Protein AF-A0A1L0CBY2-F1 (afdb_monomer)

Secondary structure (DSSP, 8-state):
--SS-PPPTTHHHHHHHHHHHHHHHTTTPPP-EEEEESS-PPPPHHHHTT----EEEEEIIIIIHHHHHHHHHHHTT-HHHHHHHHHHHHHHHHHTT--------HHHHHTSTTTHHHHHHHHHHHHHHHHHHHHHHHHHHHHHHHHHHHTT-EE-GGGBS-GGGB--HHHHHHHHH-TTSTT-EEEEEEE-SSSTTEEEEEEEETTEEEEEEEEEEEETTEEEEEPPPTTS--TTPEEE--TTS--EEEEEEEE-SS--HHHHHHHH-GGGSHHHHHHHHHHHHHHHHHT-

Foldseek 3Di:
DDFPDAADFQQLVVVVVVVQVVCVVVVNDDDAAEDEDAAQDDHDCRNCDPDPDDYHTHHLVPRVLVVLVVQCVVCVVPVVSNVVSVVVNQVSCVSNVNDPDPPCDLVNLCPDPPCPVVVVVVVVCVVCVLLVQLQLQLLLQVVVQVLVVVVVKDWQLVQAPDVLQERDSVSSSVLLVCLPDLSNKHWTWIHLPQDPFKIWTFIGGNFWTKIFIWGWDCDPRGTYTAADDPVLDFPPWDWDDDPSDHITTIDTPDGQSVVDPVNVCCSVVVVVDVVVVVSVVSSVRSNVVRVD

pLDDT: mean 88.34, std 8.95, range [47.53, 98.25]

Radius of gyration: 33.94 Å; Cα contacts (8 Å, |Δi|>4): 412; chains: 1; bounding box: 88×35×84 Å

Structure (mmCIF, N/CA/C/O backbone):
data_AF-A0A1L0CBY2-F1
#
_entry.id   AF-A0A1L0CBY2-F1
#
loop_
_atom_site.group_PDB
_atom_site.id
_atom_site.type_symbol
_atom_site.label_atom_id
_atom_site.label_alt_id
_atom_site.label_comp_id
_atom_site.label_asym_id
_atom_site.label_entity_id
_atom_site.label_seq_id
_atom_site.pdbx_PDB_ins_code
_atom_site.Cartn_x
_atom_site.Cartn_y
_atom_site.Cartn_z
_atom_site.occupancy
_atom_site.B_iso_or_equiv
_atom_site.auth_seq_id
_atom_site.auth_comp_id
_atom_site.auth_asym_id
_atom_site.auth_atom_id
_atom_site.pdbx_PDB_model_num
ATOM 1 N N . MET A 1 1 ? -41.792 -5.235 27.732 1.00 82.62 1 MET A N 1
ATOM 2 C CA . MET A 1 1 ? -40.427 -4.875 27.273 1.00 82.62 1 MET A CA 1
ATOM 3 C C . MET A 1 1 ? -40.265 -5.282 25.817 1.00 82.62 1 MET A C 1
ATOM 5 O O . MET A 1 1 ? -40.726 -6.361 25.462 1.00 82.62 1 MET A O 1
ATOM 9 N N . LYS A 1 2 ? -39.618 -4.456 24.985 1.00 82.88 2 LYS A N 1
ATOM 10 C CA . LYS A 1 2 ? -39.334 -4.770 23.574 1.00 82.88 2 LYS A CA 1
ATOM 11 C C . LYS A 1 2 ? -37.871 -4.522 23.218 1.00 82.88 2 LYS A C 1
ATOM 13 O O . LYS A 1 2 ? -37.369 -3.401 23.312 1.00 82.88 2 LYS A O 1
ATOM 18 N N . VAL A 1 3 ? -37.206 -5.574 22.744 1.00 79.19 3 VAL A N 1
ATOM 19 C CA . VAL A 1 3 ? -35.840 -5.540 22.211 1.00 79.19 3 VAL A CA 1
ATOM 20 C C . VAL A 1 3 ? -35.846 -6.337 20.909 1.00 79.19 3 VAL A C 1
ATOM 22 O O . VAL A 1 3 ? -36.024 -7.545 20.946 1.00 79.19 3 VAL A O 1
ATOM 25 N N . ASN A 1 4 ? -35.685 -5.667 19.760 1.00 81.12 4 ASN A N 1
ATOM 26 C CA . ASN A 1 4 ? -35.722 -6.304 18.428 1.00 81.12 4 ASN A CA 1
ATOM 27 C C . ASN A 1 4 ? -37.007 -7.105 18.127 1.00 81.12 4 ASN A C 1
ATOM 29 O O . ASN A 1 4 ? -36.973 -8.051 17.350 1.00 81.12 4 ASN A O 1
ATOM 33 N N . ALA A 1 5 ? -38.136 -6.723 18.723 1.00 84.62 5 ALA A N 1
ATOM 34 C CA . ALA A 1 5 ? -39.428 -7.354 18.485 1.00 84.62 5 ALA A CA 1
ATOM 35 C C . ALA A 1 5 ? -40.455 -6.291 18.093 1.00 84.62 5 ALA A C 1
ATOM 37 O O . ALA A 1 5 ? -40.501 -5.231 18.721 1.00 84.62 5 ALA A O 1
ATOM 38 N N . ALA A 1 6 ? -41.269 -6.590 17.081 1.00 85.44 6 ALA A N 1
ATOM 39 C CA . ALA A 1 6 ? -42.415 -5.768 16.713 1.00 85.44 6 ALA A CA 1
ATOM 40 C C . ALA A 1 6 ? -43.530 -5.886 17.763 1.00 85.44 6 ALA A C 1
ATOM 42 O O . ALA A 1 6 ? -43.571 -6.832 18.564 1.00 85.44 6 ALA A O 1
ATOM 43 N N . ASP A 1 7 ? -44.435 -4.916 17.769 1.00 87.62 7 ASP A N 1
ATOM 44 C CA . ASP A 1 7 ? -45.660 -5.010 18.547 1.00 87.62 7 ASP A CA 1
ATOM 45 C C . ASP A 1 7 ? -46.620 -6.040 17.952 1.00 87.62 7 ASP A C 1
ATOM 47 O O . ASP A 1 7 ? -46.655 -6.263 16.743 1.00 87.62 7 ASP A O 1
ATOM 51 N N . GLN A 1 8 ? -47.393 -6.675 18.828 1.00 90.06 8 GLN A N 1
ATOM 52 C CA . GLN A 1 8 ? -48.489 -7.552 18.431 1.00 90.06 8 GLN A CA 1
ATOM 53 C C . GLN A 1 8 ? -49.807 -6.780 18.514 1.00 90.06 8 GLN A C 1
ATOM 55 O O . GLN A 1 8 ? -49.936 -5.845 19.308 1.00 90.06 8 GLN A O 1
ATOM 60 N N . LYS A 1 9 ? -50.790 -7.188 17.709 1.00 91.31 9 LYS A N 1
ATOM 61 C CA . LYS A 1 9 ? -52.132 -6.599 17.722 1.00 91.31 9 LYS A CA 1
ATOM 62 C C . LYS A 1 9 ? -52.744 -6.685 19.124 1.00 91.31 9 LYS A C 1
ATOM 64 O O . LYS A 1 9 ? -52.672 -7.738 19.746 1.00 91.31 9 LYS A O 1
ATOM 69 N N . ASN A 1 10 ? -53.342 -5.586 19.584 1.00 90.88 10 ASN A N 1
ATOM 70 C CA . ASN A 1 10 ? -53.974 -5.400 20.895 1.00 90.88 10 ASN A CA 1
ATOM 71 C C . ASN A 1 10 ? -53.082 -5.661 22.119 1.00 90.88 10 ASN A C 1
ATOM 73 O O . ASN A 1 10 ? -53.589 -5.679 23.234 1.00 90.88 10 ASN A O 1
ATOM 77 N N . GLN A 1 11 ? -51.766 -5.818 21.966 1.00 90.25 11 GLN A N 1
ATOM 78 C CA . GLN A 1 11 ? -50.917 -6.244 23.077 1.00 90.25 11 GLN A CA 1
ATOM 79 C C . GLN A 1 11 ? -50.974 -5.302 24.289 1.00 90.25 11 GLN A C 1
ATOM 81 O O . GLN A 1 11 ? -51.086 -5.772 25.418 1.00 90.25 11 GLN A O 1
ATOM 86 N N . ILE A 1 12 ? -50.891 -3.985 24.085 1.00 90.50 12 ILE A N 1
ATOM 87 C CA . ILE A 1 12 ? -50.983 -3.015 25.189 1.00 90.50 12 ILE A CA 1
ATOM 88 C C . ILE A 1 12 ? -52.381 -3.026 25.805 1.00 90.50 12 ILE A C 1
ATOM 90 O O . ILE A 1 12 ? -52.500 -2.996 27.029 1.00 90.50 12 ILE A O 1
ATOM 94 N N . LYS A 1 13 ? -53.424 -3.109 24.972 1.00 90.38 13 LYS A N 1
ATOM 95 C CA . LYS A 1 13 ? -54.807 -3.216 25.441 1.00 90.38 13 LYS A CA 1
ATOM 96 C C . LYS A 1 13 ? -54.994 -4.438 26.339 1.00 90.38 13 LYS A C 1
ATOM 98 O O . LYS A 1 13 ? -55.475 -4.289 27.455 1.00 90.38 13 LYS A O 1
ATOM 103 N N . ASP A 1 14 ? -54.575 -5.612 25.882 1.00 91.44 14 ASP A N 1
ATOM 104 C CA . ASP A 1 14 ? -54.801 -6.871 26.591 1.00 91.44 14 ASP A CA 1
ATOM 105 C C . ASP A 1 14 ? -54.078 -6.885 27.948 1.00 91.44 14 ASP A C 1
ATOM 107 O O . ASP A 1 14 ? -54.651 -7.301 28.954 1.00 91.44 14 ASP A O 1
ATOM 111 N N . TYR A 1 15 ? -52.853 -6.343 28.015 1.00 91.00 15 TYR A N 1
ATOM 112 C CA . TYR A 1 15 ? -52.156 -6.156 29.292 1.00 91.00 15 TYR A CA 1
ATOM 113 C C . TYR A 1 15 ? -52.857 -5.152 30.213 1.00 91.00 15 TYR A C 1
ATOM 115 O O . TYR A 1 15 ? -52.871 -5.352 31.427 1.00 91.00 15 TYR A O 1
ATOM 123 N N . TYR A 1 16 ? -53.408 -4.064 29.671 1.00 90.69 16 TYR A N 1
ATOM 124 C CA . TYR A 1 16 ? -54.112 -3.067 30.475 1.00 90.69 16 TYR A CA 1
ATOM 125 C C . TYR A 1 16 ? -55.403 -3.630 31.070 1.00 90.69 16 TYR A C 1
ATOM 127 O O . TYR A 1 16 ? -55.629 -3.487 32.269 1.00 90.69 16 TYR A O 1
ATOM 135 N N . ASP A 1 17 ? -56.204 -4.311 30.248 1.00 90.31 17 ASP A N 1
ATOM 136 C CA . ASP A 1 17 ? -57.464 -4.933 30.653 1.00 90.31 17 ASP A CA 1
ATOM 137 C C . ASP A 1 17 ? -57.212 -5.986 31.745 1.00 90.31 17 ASP A C 1
ATOM 139 O O . ASP A 1 17 ? -57.879 -5.980 32.778 1.00 90.31 17 ASP A O 1
ATOM 143 N N . PHE A 1 18 ? -56.176 -6.818 31.578 1.00 91.00 18 PHE A N 1
ATOM 144 C CA . PHE A 1 18 ? -55.745 -7.775 32.599 1.00 91.00 18 PHE A CA 1
ATOM 145 C C . PHE A 1 18 ? -55.403 -7.095 33.934 1.00 91.00 18 PHE A C 1
ATOM 147 O O . PHE A 1 18 ? -55.883 -7.512 34.986 1.00 91.00 18 PHE A O 1
ATOM 154 N N . LEU A 1 19 ? -54.609 -6.019 33.904 1.00 89.88 19 LEU A N 1
ATOM 155 C CA . LEU A 1 19 ? -54.233 -5.290 35.119 1.00 89.88 19 LEU A CA 1
ATOM 156 C C . LEU A 1 19 ? -55.430 -4.602 35.788 1.00 89.88 19 LEU A C 1
ATOM 158 O O . LEU A 1 19 ? -55.453 -4.488 37.011 1.00 89.88 19 LEU A O 1
ATOM 162 N N . LEU A 1 20 ? -56.417 -4.140 35.015 1.00 88.81 20 LEU A N 1
ATOM 163 C CA . LEU A 1 20 ? -57.651 -3.576 35.562 1.00 88.81 20 LEU A CA 1
ATOM 164 C C . LEU A 1 20 ? -58.488 -4.633 36.286 1.00 88.81 20 LEU A C 1
ATOM 166 O O . LEU A 1 20 ? -59.029 -4.334 37.349 1.00 88.81 20 LEU A O 1
ATOM 170 N N . GLU A 1 21 ? -58.590 -5.849 35.746 1.00 89.38 21 GLU A N 1
ATOM 171 C CA . GLU A 1 21 ? -59.267 -6.950 36.440 1.00 89.38 21 GLU A CA 1
ATOM 172 C C . GLU A 1 21 ? -58.536 -7.320 37.738 1.00 89.38 21 GLU A C 1
ATOM 174 O O . GLU A 1 21 ? -59.151 -7.343 38.804 1.00 89.38 21 GLU A O 1
ATOM 179 N N . GLU A 1 22 ? -57.211 -7.482 37.697 1.00 89.12 22 GLU A N 1
ATOM 180 C CA . GLU A 1 22 ? -56.398 -7.744 38.896 1.00 89.12 22 GLU A CA 1
ATOM 181 C C . GLU A 1 22 ? -56.537 -6.642 39.961 1.00 89.12 22 GLU A C 1
ATOM 183 O O . GLU A 1 22 ? -56.605 -6.920 41.162 1.00 89.12 22 GLU A O 1
ATOM 188 N N . ALA A 1 23 ? -56.627 -5.377 39.541 1.00 88.75 23 ALA A N 1
ATOM 189 C CA . ALA A 1 23 ? -56.803 -4.248 40.448 1.00 88.75 23 ALA A CA 1
ATOM 190 C C . ALA A 1 23 ? -58.160 -4.269 41.168 1.00 88.75 23 ALA A C 1
ATOM 192 O O . ALA A 1 23 ? -58.231 -3.892 42.341 1.00 88.75 23 ALA A O 1
ATOM 193 N N . LYS A 1 24 ? -59.234 -4.742 40.517 1.00 87.88 24 LYS A N 1
ATOM 194 C CA . LYS A 1 24 ? -60.549 -4.900 41.168 1.00 87.88 24 LYS A CA 1
ATOM 195 C C . LYS A 1 24 ? -60.484 -5.892 42.326 1.00 87.88 24 LYS A C 1
ATOM 197 O O . LYS A 1 24 ? -61.148 -5.681 43.338 1.00 87.88 24 LYS A O 1
ATOM 202 N N . HIS A 1 25 ? -59.664 -6.933 42.194 1.00 84.44 25 HIS A N 1
ATOM 203 C CA . HIS A 1 25 ? -59.467 -7.951 43.224 1.00 84.44 25 HIS A CA 1
ATOM 204 C C . HIS A 1 25 ? -58.502 -7.520 44.341 1.00 84.44 25 HIS A C 1
ATOM 206 O O . HIS A 1 25 ? -58.530 -8.101 45.422 1.00 84.44 25 HIS A O 1
ATOM 212 N N . ASN A 1 26 ? -57.705 -6.469 44.124 1.00 81.06 26 ASN A N 1
ATOM 213 C CA . ASN A 1 26 ? -56.695 -5.973 45.061 1.00 81.06 26 ASN A CA 1
ATOM 214 C C . ASN A 1 26 ? -56.979 -4.528 45.506 1.00 81.06 26 ASN A C 1
ATOM 216 O O . ASN A 1 26 ? -56.199 -3.617 45.234 1.00 81.06 26 ASN A O 1
ATOM 220 N N . ASN A 1 27 ? -58.096 -4.303 46.206 1.00 81.88 27 ASN A N 1
ATOM 221 C CA . ASN A 1 27 ? -58.456 -3.003 46.800 1.00 81.88 27 ASN A CA 1
ATOM 222 C C . ASN A 1 27 ? -58.489 -1.818 45.811 1.00 81.88 27 ASN A C 1
ATOM 224 O O . ASN A 1 27 ? -58.175 -0.692 46.195 1.00 81.88 27 ASN A O 1
ATOM 228 N N . GLN A 1 28 ? -58.866 -2.050 44.549 1.00 82.06 28 GLN A N 1
ATOM 229 C CA . GLN A 1 28 ? -59.001 -0.998 43.531 1.00 82.06 28 GLN A CA 1
ATOM 230 C C . GLN A 1 28 ? -57.720 -0.166 43.331 1.00 82.06 28 GLN A C 1
ATOM 232 O O . GLN A 1 28 ? -57.769 1.055 43.171 1.00 82.06 28 GLN A O 1
ATOM 237 N N . GLN A 1 29 ? -56.556 -0.820 43.349 1.00 85.00 29 GLN A N 1
ATOM 238 C CA . GLN A 1 29 ? -55.277 -0.150 43.119 1.00 85.00 29 GLN A CA 1
ATOM 239 C C . GLN A 1 29 ? -55.217 0.569 41.763 1.00 85.00 29 GLN A C 1
ATOM 241 O O . GLN A 1 29 ? -55.772 0.130 40.756 1.00 85.00 29 GLN A O 1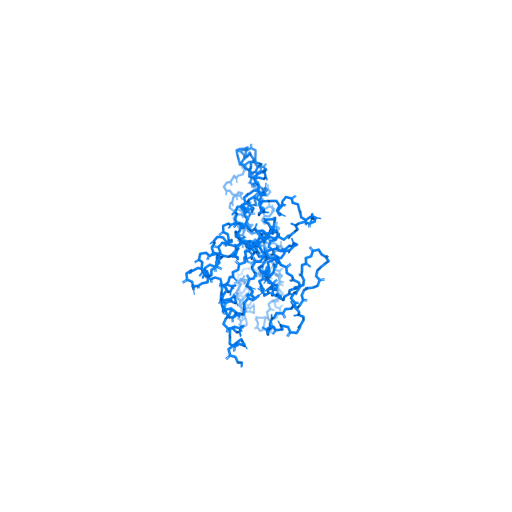
ATOM 246 N N . GLN A 1 30 ? -54.486 1.684 41.722 1.00 85.88 30 GLN A N 1
ATOM 247 C CA . GLN A 1 30 ? -54.288 2.435 40.488 1.00 85.88 30 GLN A CA 1
ATOM 248 C C . GLN A 1 30 ? -53.291 1.718 39.570 1.00 85.88 30 GLN A C 1
ATOM 250 O O . GLN A 1 30 ? -52.111 1.583 39.895 1.00 85.88 30 GLN A O 1
ATOM 255 N N . VAL A 1 31 ? -53.745 1.329 38.379 1.00 87.00 31 VAL A N 1
ATOM 256 C CA . VAL A 1 31 ? -52.889 0.706 37.362 1.00 87.00 31 VAL A CA 1
ATOM 257 C C . VAL A 1 31 ? -51.942 1.743 36.748 1.00 87.00 31 VAL A C 1
ATOM 259 O O . VAL A 1 31 ? -52.366 2.809 36.297 1.00 87.00 31 VAL A O 1
ATOM 262 N N . GLN A 1 32 ? -50.649 1.416 36.701 1.00 88.69 32 GLN A N 1
ATOM 263 C CA . GLN A 1 32 ? -49.610 2.188 36.016 1.00 88.69 32 GLN A CA 1
ATOM 264 C C . GLN A 1 32 ? -48.881 1.276 35.032 1.00 88.69 32 GLN A C 1
ATOM 266 O O . GLN A 1 32 ? -48.324 0.255 35.432 1.00 88.69 32 GLN A O 1
ATOM 271 N N . MET A 1 33 ? -48.853 1.648 33.751 1.00 89.25 33 MET A N 1
ATOM 272 C CA . MET A 1 33 ? -48.166 0.864 32.727 1.00 89.25 33 MET A CA 1
ATOM 273 C C . MET A 1 33 ? -46.881 1.551 32.273 1.00 89.25 33 MET A C 1
ATOM 275 O O . MET A 1 33 ? -46.871 2.745 31.975 1.00 89.25 33 MET A O 1
ATOM 279 N N . TYR A 1 34 ? -45.811 0.767 32.164 1.00 91.62 34 TYR A N 1
ATOM 280 C CA . TYR A 1 34 ? -44.525 1.207 31.641 1.00 91.62 34 TYR A CA 1
ATOM 281 C C . TYR A 1 34 ? -44.144 0.406 30.399 1.00 91.62 34 TYR A C 1
ATOM 283 O O . TYR A 1 34 ? -44.161 -0.827 30.404 1.00 91.62 34 TYR A O 1
ATOM 291 N N . TYR A 1 35 ? -43.743 1.102 29.339 1.00 92.62 35 TYR A N 1
ATOM 292 C CA . TYR A 1 35 ? -43.336 0.489 28.080 1.00 92.62 35 TYR A CA 1
ATOM 293 C C . TYR A 1 35 ? -41.862 0.756 27.806 1.00 92.62 35 TYR A C 1
ATOM 295 O O . TYR A 1 35 ? -41.460 1.827 27.354 1.00 92.62 35 TYR A O 1
ATOM 303 N N . LEU A 1 36 ? -41.054 -0.253 28.134 1.00 93.62 36 LEU A N 1
ATOM 304 C CA . LEU A 1 36 ? -39.607 -0.242 27.962 1.00 93.62 36 LEU A CA 1
ATOM 305 C C . LEU A 1 36 ? -39.211 -0.708 26.557 1.00 93.62 36 LEU A C 1
ATOM 307 O O . LEU A 1 36 ? -39.406 -1.881 26.213 1.00 93.62 36 LEU A O 1
ATOM 311 N N . THR A 1 37 ? -38.589 0.186 25.787 1.00 92.75 37 THR A N 1
ATOM 312 C CA . THR A 1 37 ? -38.001 -0.100 24.467 1.00 92.75 37 THR A CA 1
ATOM 313 C C . THR A 1 37 ? -36.542 0.349 24.393 1.00 92.75 37 THR A C 1
ATOM 315 O O . THR A 1 37 ? -36.017 0.974 25.313 1.00 92.75 37 THR A O 1
ATOM 318 N N . LYS A 1 38 ? -35.847 0.060 23.285 1.00 90.62 38 LYS A N 1
ATOM 319 C CA . LYS A 1 38 ? -34.452 0.498 23.088 1.00 90.62 38 LYS A CA 1
ATOM 320 C C . LYS A 1 38 ? -34.277 2.014 23.228 1.00 90.62 38 LYS A C 1
ATOM 322 O O . LYS A 1 38 ? -33.344 2.469 23.887 1.00 90.62 38 LYS A O 1
ATOM 327 N N . PHE A 1 39 ? -35.192 2.774 22.628 1.00 91.94 39 PHE A N 1
ATOM 328 C CA . PHE A 1 39 ? -35.067 4.224 22.458 1.00 91.94 39 PHE A CA 1
ATOM 329 C C . PHE A 1 39 ? -36.259 5.022 23.007 1.00 91.94 39 PHE A C 1
ATOM 331 O O . PHE A 1 39 ? -36.305 6.227 22.811 1.00 91.94 39 PHE A O 1
ATOM 338 N N . GLY A 1 40 ? -37.196 4.383 23.716 1.00 90.81 40 GLY A N 1
ATOM 339 C CA . GLY A 1 40 ? -38.367 5.060 24.291 1.00 90.81 40 GLY A CA 1
ATOM 340 C C . GLY A 1 40 ? -39.449 5.382 23.263 1.00 90.81 40 GLY A C 1
ATOM 341 O O . GLY A 1 40 ? -40.178 6.351 23.428 1.00 90.81 40 GLY A O 1
ATOM 342 N N . VAL A 1 41 ? -39.531 4.595 22.187 1.00 90.19 41 VAL A N 1
ATOM 343 C CA . VAL A 1 41 ? -40.549 4.777 21.144 1.00 90.19 41 VAL A CA 1
ATOM 344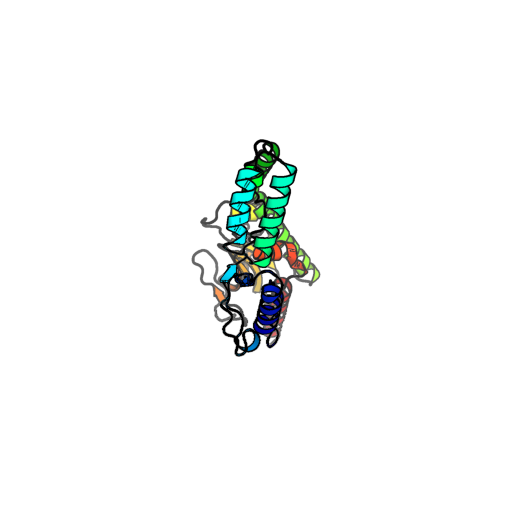 C C . VAL A 1 41 ? -41.943 4.429 21.665 1.00 90.19 41 VAL A C 1
ATOM 346 O O . VAL A 1 41 ? -42.079 3.565 22.536 1.00 90.19 41 VAL A O 1
ATOM 349 N N . GLN A 1 42 ? -42.963 5.097 21.122 1.00 90.12 42 GLN A N 1
ATOM 350 C CA . GLN A 1 42 ? -44.358 4.788 21.426 1.00 90.12 42 GLN A CA 1
ATOM 351 C C . GLN A 1 42 ? -44.748 3.399 20.901 1.00 90.12 42 GLN A C 1
ATOM 353 O O . GLN A 1 42 ? -44.225 2.977 19.865 1.00 90.12 42 GLN A O 1
ATOM 358 N N . PRO A 1 43 ? -45.659 2.692 21.595 1.00 89.62 43 PRO A N 1
ATOM 359 C CA . PRO A 1 43 ? -46.276 1.500 21.038 1.00 89.62 43 PRO A CA 1
ATOM 360 C C . PRO A 1 43 ? -47.105 1.858 19.798 1.00 89.62 43 PRO A C 1
ATOM 362 O O . PRO A 1 43 ? -47.643 2.958 19.680 1.00 89.62 43 PRO A O 1
ATOM 365 N N . SER A 1 44 ? -47.210 0.917 18.867 1.00 89.81 44 SER A N 1
ATOM 366 C CA . SER A 1 44 ? -48.036 1.055 17.665 1.00 89.81 44 SER A CA 1
ATOM 367 C C . SER A 1 44 ? -49.523 1.203 18.000 1.00 89.81 44 SER A C 1
ATOM 369 O O . SER A 1 44 ? -50.020 0.633 18.974 1.00 89.81 44 SER A O 1
ATOM 371 N N . THR A 1 45 ? -50.258 1.916 17.146 1.00 88.12 45 THR A N 1
ATOM 372 C CA . THR A 1 45 ? -51.717 2.087 17.263 1.00 88.12 45 THR A CA 1
ATOM 373 C C . THR A 1 45 ? -52.450 0.749 17.302 1.00 88.12 45 THR A C 1
ATOM 375 O O . THR A 1 45 ? -53.372 0.577 18.091 1.00 88.12 45 THR A O 1
ATOM 378 N N . ASP A 1 46 ? -51.983 -0.228 16.525 1.00 89.06 46 ASP A N 1
ATOM 379 C CA . ASP A 1 46 ? -52.557 -1.575 16.476 1.00 89.06 46 ASP A CA 1
ATOM 380 C C . ASP A 1 46 ? -52.384 -2.335 17.795 1.00 89.06 46 ASP A C 1
ATOM 382 O O . ASP A 1 46 ? -53.193 -3.200 18.123 1.00 89.06 46 ASP A O 1
ATOM 386 N N . SER A 1 47 ? -51.337 -2.016 18.557 1.00 88.44 47 SER A N 1
ATOM 387 C CA . SER A 1 47 ? -51.053 -2.589 19.875 1.00 88.44 47 SER A CA 1
ATOM 388 C C . SER A 1 47 ? -51.854 -1.915 20.985 1.00 88.44 47 SER A C 1
ATOM 390 O O . SER A 1 47 ? -52.352 -2.592 21.886 1.00 88.44 47 SER A O 1
ATOM 392 N N . ILE A 1 48 ? -52.004 -0.586 20.909 1.00 86.44 48 ILE A N 1
ATOM 393 C CA . ILE A 1 48 ? -52.840 0.214 21.821 1.00 86.44 48 ILE A CA 1
ATOM 394 C C . ILE A 1 48 ? -54.326 -0.137 21.637 1.00 86.44 48 ILE A C 1
ATOM 396 O O . ILE A 1 48 ? -55.087 -0.160 22.606 1.00 86.44 48 ILE A O 1
ATOM 400 N N . GLY A 1 49 ? -54.741 -0.444 20.405 1.00 81.31 49 GLY A N 1
ATOM 401 C CA . GLY A 1 49 ? -56.134 -0.711 20.062 1.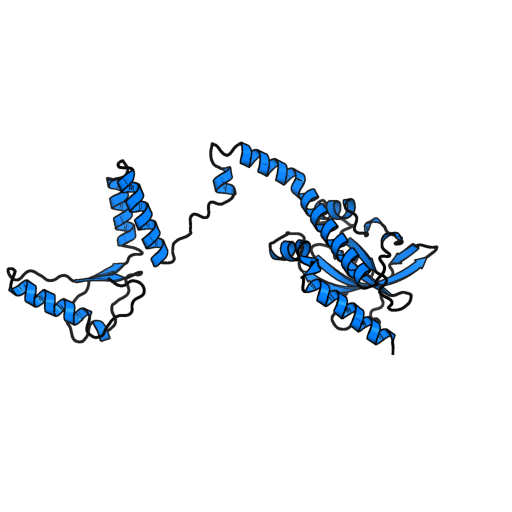00 81.31 49 GLY A CA 1
ATOM 402 C C . GLY A 1 49 ? -57.031 0.495 20.358 1.00 81.31 49 GLY A C 1
ATOM 403 O O . GLY A 1 49 ? -56.616 1.645 20.242 1.00 81.31 49 GLY A O 1
ATOM 404 N N . SER A 1 50 ? -58.270 0.239 20.776 1.00 72.00 50 SER A N 1
ATOM 405 C CA . SER A 1 50 ? -59.229 1.271 21.203 1.00 72.00 50 SER A CA 1
ATOM 406 C C . SER A 1 50 ? -59.122 1.630 22.695 1.00 72.00 50 SER A C 1
ATOM 408 O O . SER A 1 50 ? -60.074 2.163 23.263 1.00 72.00 50 SER A O 1
ATOM 410 N N . SER A 1 51 ? -58.024 1.261 23.363 1.00 66.75 51 SER A N 1
ATOM 411 C CA . SER A 1 51 ? -57.876 1.419 24.813 1.00 66.75 51 SER A CA 1
ATOM 412 C C . SER A 1 51 ? -57.514 2.856 25.205 1.00 66.75 51 SER A C 1
ATOM 414 O O . SER A 1 51 ? -56.731 3.515 24.526 1.00 66.75 51 SER A O 1
ATOM 416 N N . SER A 1 52 ? -58.020 3.323 26.352 1.00 64.19 52 SER A N 1
ATOM 417 C CA . SER A 1 52 ? -57.598 4.573 27.005 1.00 64.19 52 SER A CA 1
ATOM 418 C C . SER A 1 52 ? -56.332 4.404 27.864 1.00 64.19 52 SER A C 1
ATOM 420 O O . SER A 1 52 ? -56.058 5.234 28.734 1.00 64.19 52 SER A O 1
ATOM 422 N N . ALA A 1 53 ? -55.583 3.312 27.678 1.00 70.25 53 ALA A N 1
ATOM 423 C CA . ALA A 1 53 ? -54.391 2.992 28.454 1.00 70.25 53 ALA A CA 1
ATOM 424 C C . ALA A 1 53 ? -53.316 4.084 28.308 1.00 70.25 53 ALA A C 1
ATOM 426 O O . ALA A 1 53 ? -52.695 4.242 27.257 1.00 70.25 53 ALA A O 1
ATOM 427 N N . SER A 1 54 ? -53.063 4.819 29.393 1.00 79.00 54 SER A N 1
ATOM 428 C CA . SER A 1 54 ? -51.927 5.737 29.476 1.00 79.00 54 SER A CA 1
ATOM 429 C C . SER A 1 54 ? -50.667 4.953 29.831 1.00 79.00 54 SER A C 1
ATOM 431 O O . SER A 1 54 ? -50.594 4.306 30.879 1.00 79.00 54 SER A O 1
ATOM 433 N N . VAL A 1 55 ? -49.676 4.999 28.943 1.00 87.88 55 VAL A N 1
ATOM 434 C CA . VAL A 1 55 ? -48.434 4.238 29.073 1.00 87.88 55 VAL A CA 1
ATOM 435 C C . VAL A 1 55 ? -47.255 5.188 29.224 1.00 87.88 55 VAL A C 1
ATOM 437 O O . VAL A 1 55 ? -47.017 6.051 28.380 1.00 87.88 55 VAL A O 1
ATOM 440 N N . LYS A 1 56 ? -46.472 5.000 30.287 1.00 91.94 56 LYS A N 1
ATOM 441 C CA . LYS A 1 56 ? -45.223 5.731 30.503 1.00 91.94 56 LYS A CA 1
ATOM 442 C C . LYS A 1 56 ? -44.105 5.093 29.688 1.00 91.94 56 LYS A C 1
ATOM 444 O O . LYS A 1 56 ? -43.798 3.910 29.841 1.00 91.94 56 LYS A O 1
ATOM 449 N N . LEU A 1 57 ? -43.482 5.881 28.822 1.00 93.75 57 LEU A N 1
ATOM 450 C CA . LEU A 1 57 ? -42.398 5.416 27.963 1.00 93.75 57 LEU A CA 1
ATOM 451 C C . LEU A 1 57 ? -41.093 5.375 28.753 1.00 93.75 57 LEU A C 1
ATOM 453 O O . LEU A 1 57 ? -40.699 6.362 29.368 1.00 93.75 57 LEU A O 1
ATOM 457 N N . ILE A 1 58 ? -40.411 4.235 28.705 1.00 94.94 58 ILE A N 1
ATOM 458 C CA . ILE A 1 58 ? -39.075 4.069 29.275 1.00 94.94 58 ILE A CA 1
ATOM 459 C C . ILE A 1 58 ? -38.141 3.591 28.164 1.00 94.94 58 ILE A C 1
ATOM 461 O O . ILE A 1 58 ? -38.526 2.847 27.259 1.00 94.94 58 ILE A O 1
ATOM 465 N N . SER A 1 59 ? -36.885 4.023 28.222 1.00 94.50 59 SER A N 1
ATOM 466 C CA . SER A 1 59 ? -35.863 3.635 27.256 1.00 94.50 59 SER A CA 1
ATOM 467 C C . SER A 1 59 ? -34.658 2.986 27.920 1.00 94.50 59 SER A C 1
ATOM 469 O O . SER A 1 59 ? -34.172 3.451 28.951 1.00 94.50 59 SER A O 1
ATOM 471 N N . PHE A 1 60 ? -34.125 1.951 27.272 1.00 94.06 60 PHE A N 1
ATOM 472 C CA . PHE A 1 60 ? -32.831 1.384 27.633 1.00 94.06 60 PHE A CA 1
ATOM 473 C C . PHE A 1 60 ? -31.714 2.430 27.529 1.00 94.06 60 PHE A C 1
ATOM 475 O O . PHE A 1 60 ? -30.920 2.570 28.453 1.00 94.06 60 PHE A O 1
ATOM 482 N N . LYS A 1 61 ? -31.695 3.210 26.438 1.00 92.69 61 LYS A N 1
ATOM 483 C CA . LYS A 1 61 ? -30.641 4.201 26.164 1.00 92.69 61 LYS A CA 1
ATOM 484 C C . LYS A 1 61 ? -30.552 5.333 27.193 1.00 92.69 61 LYS A C 1
ATOM 486 O O . LYS A 1 61 ? -29.471 5.872 27.370 1.00 92.69 61 LYS A O 1
ATOM 491 N N . GLN A 1 62 ? -31.653 5.737 27.821 1.00 92.75 62 GLN A N 1
ATOM 492 C CA . GLN A 1 62 ? -31.647 6.885 28.736 1.00 92.75 62 GLN A CA 1
ATOM 493 C C . GLN A 1 62 ? -31.905 6.447 30.172 1.00 92.75 62 GLN A C 1
ATOM 495 O O . GLN A 1 62 ? -31.072 6.651 31.046 1.00 92.75 62 GLN A O 1
ATOM 500 N N . HIS A 1 63 ? -33.053 5.818 30.408 1.00 96.00 63 HIS A N 1
ATOM 501 C CA . HIS A 1 63 ? -33.538 5.561 31.757 1.00 96.00 63 HIS A CA 1
ATOM 502 C C . HIS A 1 63 ? -32.802 4.394 32.409 1.00 96.00 63 HIS A C 1
ATOM 504 O O . HIS A 1 63 ? -32.401 4.497 33.562 1.00 96.00 63 HIS A O 1
ATOM 510 N N . ILE A 1 64 ? -32.586 3.299 31.670 1.00 95.31 64 ILE A N 1
ATOM 511 C CA . ILE A 1 64 ? -31.880 2.136 32.221 1.00 95.31 64 ILE A CA 1
ATOM 512 C C . ILE A 1 64 ? -30.392 2.437 32.405 1.00 95.31 64 ILE A C 1
ATOM 514 O O . ILE A 1 64 ? -29.857 2.085 33.447 1.00 95.31 64 ILE A O 1
ATOM 518 N N . LEU A 1 65 ? -29.736 3.127 31.461 1.00 94.50 65 LEU A N 1
ATOM 519 C CA . LEU A 1 65 ? -28.346 3.562 31.664 1.00 94.50 65 LEU A CA 1
ATOM 520 C C . LEU A 1 65 ? -28.209 4.470 32.893 1.00 94.50 65 LEU A C 1
ATOM 522 O O . LEU A 1 65 ? -27.384 4.183 33.751 1.00 94.50 65 LEU A O 1
ATOM 526 N N . SER A 1 66 ? -29.078 5.477 33.035 1.00 95.75 66 SER A N 1
ATOM 527 C CA . SER A 1 66 ? -29.063 6.355 34.212 1.00 95.75 66 SER A CA 1
ATOM 528 C C . SER A 1 66 ? -29.328 5.592 35.513 1.00 95.75 66 SER A C 1
ATOM 530 O O . SER A 1 66 ? -28.708 5.869 36.535 1.00 95.75 66 SER A O 1
ATOM 532 N N . TRP A 1 67 ? -30.224 4.607 35.503 1.00 96.19 67 TRP A N 1
ATOM 533 C CA . TRP A 1 67 ? -30.456 3.754 36.667 1.00 96.19 67 TRP A CA 1
ATOM 534 C C . TRP A 1 67 ? -29.217 2.918 37.026 1.00 96.19 67 TRP A C 1
ATOM 536 O O . TRP A 1 67 ? -28.851 2.860 38.197 1.00 96.19 67 TRP A O 1
ATOM 546 N N . ILE A 1 68 ? -28.524 2.351 36.031 1.00 95.56 68 ILE A N 1
ATOM 547 C CA . ILE A 1 68 ? -27.264 1.622 36.241 1.00 95.56 68 ILE A CA 1
ATOM 548 C C . ILE A 1 68 ? -26.181 2.540 36.821 1.00 95.56 68 ILE A C 1
ATOM 550 O O . ILE A 1 68 ? -25.482 2.115 37.738 1.00 95.56 68 ILE A O 1
ATOM 554 N N . ASP A 1 69 ? -26.064 3.789 36.345 1.00 93.25 69 ASP A N 1
ATOM 555 C CA . ASP A 1 69 ? -25.119 4.773 36.899 1.00 93.25 69 ASP A CA 1
ATOM 556 C C . ASP A 1 69 ? -25.341 4.961 38.411 1.00 93.25 69 ASP A C 1
ATOM 558 O O . ASP A 1 69 ? -24.393 4.885 39.197 1.00 93.25 69 ASP A O 1
ATOM 562 N N . HIS A 1 70 ? -26.598 5.148 38.832 1.00 96.12 70 HIS A N 1
ATOM 563 C CA . HIS A 1 70 ? -26.941 5.287 40.249 1.00 96.12 70 HIS A CA 1
ATOM 564 C C . HIS A 1 70 ? -26.639 4.007 41.034 1.00 96.12 70 HIS A C 1
ATOM 566 O O . HIS A 1 70 ? -26.044 4.074 42.104 1.00 96.12 70 HIS A O 1
ATOM 572 N N . CYS A 1 71 ? -26.985 2.833 40.501 1.00 94.50 71 CYS A N 1
ATOM 573 C CA . CYS A 1 71 ? -26.681 1.571 41.169 1.00 94.50 71 CYS A CA 1
ATOM 574 C C . CYS A 1 71 ? -25.172 1.365 41.364 1.00 94.50 71 CYS A C 1
ATOM 576 O O . CYS A 1 71 ? -24.751 1.021 42.466 1.00 94.50 71 CYS A O 1
ATOM 578 N N . GLN A 1 72 ? -24.352 1.616 40.336 1.00 90.94 72 GLN A N 1
ATOM 579 C CA . GLN A 1 72 ? -22.892 1.500 40.434 1.00 90.94 72 GLN A CA 1
ATOM 580 C C . GLN A 1 72 ? -22.298 2.485 41.438 1.00 90.94 72 GLN A C 1
ATOM 582 O O . GLN A 1 72 ? -21.339 2.134 42.124 1.00 90.94 72 GLN A O 1
ATOM 587 N N . HIS A 1 73 ? -22.869 3.686 41.564 1.00 92.00 73 HIS A N 1
ATOM 588 C CA . HIS A 1 73 ? -22.445 4.646 42.579 1.00 92.00 73 HIS A CA 1
ATOM 589 C C . HIS A 1 73 ? -22.600 4.081 43.999 1.00 92.00 73 HIS A C 1
ATOM 591 O O . HIS A 1 73 ? -21.657 4.147 44.790 1.00 92.00 73 HIS A O 1
ATOM 597 N N . GLU A 1 74 ? -23.750 3.468 44.290 1.00 93.75 74 GLU A N 1
ATOM 598 C CA . GLU A 1 74 ? -24.051 2.881 45.601 1.00 93.75 74 GLU A CA 1
ATOM 599 C C . GLU A 1 74 ? -23.200 1.637 45.898 1.00 93.75 74 GLU A C 1
ATOM 601 O O . GLU A 1 74 ? -22.725 1.449 47.018 1.00 93.75 74 GLU A O 1
ATOM 606 N N . VAL A 1 75 ? -22.951 0.789 44.891 1.00 92.00 75 VAL A N 1
ATOM 607 C CA . VAL A 1 75 ? -22.228 -0.484 45.075 1.00 92.00 75 VAL A CA 1
ATOM 608 C C . VAL A 1 75 ? -20.740 -0.422 44.730 1.00 92.00 75 VAL A C 1
ATOM 610 O O . VAL A 1 75 ? -20.087 -1.462 44.672 1.00 92.00 75 VAL A O 1
ATOM 613 N N . ARG A 1 76 ? -20.169 0.770 44.513 1.00 84.88 76 ARG A N 1
ATOM 614 C CA . ARG A 1 76 ? -18.781 0.952 44.034 1.00 84.88 76 ARG A CA 1
ATOM 615 C C . ARG A 1 76 ? -17.716 0.204 44.844 1.00 84.88 76 ARG A C 1
ATOM 617 O O . ARG A 1 76 ? -16.696 -0.193 44.290 1.00 84.88 76 ARG A O 1
ATOM 624 N N . ASN A 1 77 ? -17.971 -0.016 46.136 1.00 88.00 77 ASN A N 1
ATOM 625 C CA . ASN A 1 77 ? -17.068 -0.704 47.064 1.00 88.00 77 ASN A CA 1
ATOM 626 C C . ASN A 1 77 ? -17.267 -2.233 47.105 1.00 88.00 77 ASN A C 1
ATOM 628 O O . ASN A 1 77 ? -16.564 -2.924 47.836 1.00 88.00 77 ASN A O 1
ATOM 632 N N . ILE A 1 78 ? -18.224 -2.771 46.345 1.00 91.81 78 ILE A N 1
ATOM 633 C CA . ILE A 1 78 ? -18.549 -4.197 46.274 1.00 91.81 78 ILE A CA 1
ATOM 634 C C . ILE A 1 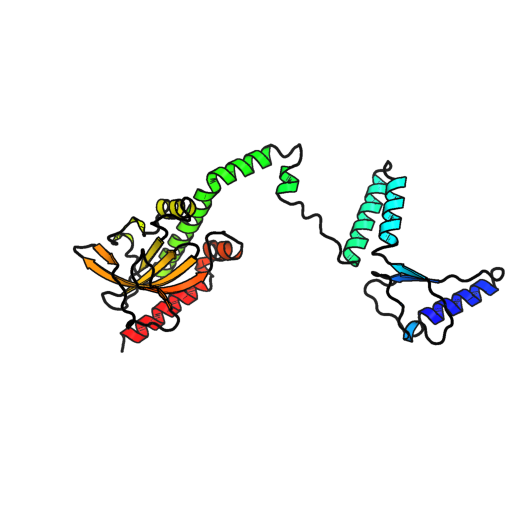78 ? -18.182 -4.686 44.869 1.00 91.81 78 ILE A C 1
ATOM 636 O O . ILE A 1 78 ? -18.972 -4.590 43.930 1.00 91.81 78 ILE A O 1
ATOM 640 N N . ALA A 1 79 ? -16.950 -5.180 44.717 1.00 81.88 79 ALA A N 1
ATOM 641 C CA . ALA A 1 79 ? -16.330 -5.437 43.414 1.00 81.88 79 ALA A CA 1
ATOM 642 C C . ALA A 1 79 ? -17.171 -6.332 42.486 1.00 81.88 79 ALA A C 1
ATOM 644 O O . ALA A 1 79 ? -17.353 -6.008 41.316 1.00 81.88 79 ALA A O 1
ATOM 645 N N . ASN A 1 80 ? -17.729 -7.426 43.007 1.00 85.06 80 ASN A N 1
ATOM 646 C CA . ASN A 1 80 ? -18.560 -8.350 42.233 1.00 85.06 80 ASN A CA 1
ATOM 647 C C . ASN A 1 80 ? -19.865 -7.706 41.738 1.00 85.06 80 ASN A C 1
ATOM 649 O O . ASN A 1 80 ? -20.271 -7.956 40.606 1.00 85.06 80 ASN A O 1
ATOM 653 N N . LEU A 1 81 ? -20.511 -6.865 42.552 1.00 88.75 81 LEU A N 1
ATOM 654 C CA . LEU A 1 81 ? -21.724 -6.156 42.134 1.00 88.75 81 LEU A CA 1
ATOM 655 C C . LEU A 1 81 ? -21.402 -5.055 41.126 1.00 88.75 81 LEU A C 1
ATOM 657 O O . LEU A 1 81 ? -22.118 -4.909 40.139 1.00 88.75 81 LEU A O 1
ATOM 661 N N . ASN A 1 82 ? -20.313 -4.316 41.338 1.00 86.81 82 ASN A N 1
ATOM 662 C CA . ASN A 1 82 ? -19.892 -3.273 40.409 1.00 86.81 82 ASN A CA 1
ATOM 663 C C . ASN A 1 82 ? -19.573 -3.855 39.017 1.00 86.81 82 ASN A C 1
ATOM 665 O O . ASN A 1 82 ? -20.044 -3.329 38.011 1.00 86.81 82 ASN A O 1
ATOM 669 N N . LEU A 1 83 ? -18.874 -4.997 38.968 1.00 83.44 83 LEU A N 1
ATOM 670 C CA . LEU A 1 83 ? -18.628 -5.748 37.730 1.00 83.44 83 LEU A CA 1
ATOM 671 C C . LEU A 1 83 ? -19.931 -6.204 37.056 1.00 83.44 83 LEU A C 1
ATOM 673 O O . LEU A 1 83 ? -20.093 -6.009 35.856 1.00 83.44 83 LEU A O 1
ATOM 677 N N . ALA A 1 84 ? -20.890 -6.744 37.814 1.00 89.69 84 ALA A N 1
ATOM 678 C CA . ALA A 1 84 ? -22.171 -7.182 37.257 1.00 89.69 84 ALA A CA 1
ATOM 679 C C . ALA A 1 84 ? -22.975 -6.026 36.629 1.00 89.69 84 ALA A C 1
ATOM 681 O O . ALA A 1 84 ? -23.601 -6.195 35.579 1.00 89.69 84 ALA A O 1
ATOM 682 N N . PHE A 1 85 ? -22.948 -4.837 37.240 1.00 93.44 85 PHE A N 1
ATOM 683 C CA . PHE A 1 85 ? -23.576 -3.651 36.657 1.00 93.44 85 PHE A CA 1
ATOM 684 C C . PHE A 1 85 ? -22.830 -3.133 35.425 1.00 93.44 85 PHE A C 1
ATOM 686 O O . PHE A 1 85 ? -23.482 -2.686 34.483 1.00 93.44 85 PHE A O 1
ATOM 693 N N . GLU A 1 86 ? -21.501 -3.230 35.396 1.00 89.19 86 GLU A N 1
ATOM 694 C CA . GLU A 1 86 ? -20.699 -2.871 34.224 1.00 89.19 86 GLU A CA 1
ATOM 695 C C . GLU A 1 86 ? -20.996 -3.799 33.035 1.00 89.19 86 GLU A C 1
ATOM 697 O O . GLU A 1 86 ? -21.234 -3.345 31.914 1.00 89.19 86 GLU A O 1
ATOM 702 N N . ASP A 1 87 ? -21.097 -5.106 33.278 1.00 87.38 87 ASP A N 1
ATOM 703 C CA . ASP A 1 87 ? -21.513 -6.078 32.264 1.00 87.38 87 ASP A CA 1
ATOM 704 C C . ASP A 1 87 ? -22.918 -5.771 31.736 1.00 87.38 87 ASP A C 1
ATOM 706 O O . ASP A 1 87 ? -23.166 -5.785 30.523 1.00 87.38 87 ASP A O 1
ATOM 710 N N . TYR A 1 88 ? -23.844 -5.424 32.631 1.00 92.31 88 TYR A N 1
ATOM 711 C CA . TYR A 1 88 ? -25.195 -5.045 32.238 1.00 92.31 88 TYR A CA 1
ATOM 712 C C . TYR A 1 88 ? -25.221 -3.730 31.440 1.00 92.31 88 TYR A C 1
ATOM 714 O O . TYR A 1 88 ? -25.888 -3.659 30.402 1.00 92.31 88 TYR A O 1
ATOM 722 N N . ARG A 1 89 ? -24.433 -2.720 31.834 1.00 91.50 89 ARG A N 1
ATOM 723 C CA . ARG A 1 89 ? -24.227 -1.471 31.078 1.00 91.50 89 ARG A CA 1
ATOM 724 C C . ARG A 1 89 ? -23.756 -1.771 29.655 1.00 91.50 89 ARG A C 1
ATOM 726 O O . ARG A 1 89 ? -24.320 -1.256 28.685 1.00 91.50 89 ARG A O 1
ATOM 733 N N . ASN A 1 90 ? -22.789 -2.674 29.514 1.00 88.69 90 ASN A N 1
ATOM 734 C CA . ASN A 1 90 ? -22.266 -3.110 28.222 1.00 88.69 90 ASN A CA 1
ATOM 735 C C . ASN A 1 90 ? -23.336 -3.788 27.354 1.00 88.69 90 ASN A C 1
ATOM 737 O O . ASN A 1 90 ? -23.429 -3.511 26.154 1.00 88.69 90 ASN A O 1
ATOM 741 N N . ILE A 1 91 ? -24.198 -4.626 27.938 1.00 89.19 91 ILE A N 1
ATOM 742 C CA . ILE A 1 91 ? -25.347 -5.218 27.231 1.00 89.19 91 ILE A CA 1
ATOM 743 C C . ILE A 1 91 ? -26.308 -4.126 26.740 1.00 89.19 91 ILE A C 1
ATOM 745 O O . ILE A 1 91 ? -26.728 -4.158 25.578 1.00 89.19 91 ILE A O 1
ATOM 749 N N . VAL A 1 92 ? -26.622 -3.133 27.578 1.00 90.94 92 VAL A N 1
ATOM 750 C CA . VAL A 1 92 ? -27.499 -2.010 27.208 1.00 90.94 92 VAL A CA 1
ATOM 751 C C . VAL A 1 92 ? -26.906 -1.199 26.050 1.00 90.94 92 VAL A C 1
ATOM 753 O O . VAL A 1 92 ? -27.608 -0.883 25.081 1.00 90.94 92 VAL A O 1
ATOM 756 N N . HIS A 1 93 ? -25.603 -0.926 26.078 1.00 88.25 93 HIS A N 1
ATOM 757 C CA . HIS A 1 93 ? -24.904 -0.289 24.965 1.00 88.25 93 HIS A CA 1
ATOM 758 C C . HIS A 1 93 ? -24.964 -1.128 23.677 1.00 88.25 93 HIS A C 1
ATOM 760 O O . HIS A 1 93 ? -25.201 -0.575 22.596 1.00 88.25 93 HIS A O 1
ATOM 766 N N . LYS A 1 94 ? -24.829 -2.462 23.766 1.00 86.69 94 LYS A N 1
ATOM 767 C CA . LYS A 1 94 ? -24.912 -3.366 22.601 1.00 86.69 94 LYS A CA 1
ATOM 768 C C . LYS A 1 94 ? -26.295 -3.314 21.956 1.00 86.69 94 LYS A C 1
ATOM 770 O O . LYS A 1 94 ? -26.412 -3.088 20.751 1.00 86.69 94 LYS A O 1
ATOM 775 N N . ILE A 1 95 ? -27.364 -3.445 22.744 1.00 88.50 95 ILE A N 1
ATOM 776 C CA . ILE A 1 95 ? -28.732 -3.444 22.197 1.00 88.50 95 ILE A CA 1
ATOM 777 C C . ILE A 1 95 ? -29.153 -2.070 21.658 1.00 88.50 95 ILE A C 1
ATOM 779 O O . ILE A 1 95 ? -30.002 -2.012 20.764 1.00 88.50 95 ILE A O 1
ATOM 783 N N . THR A 1 96 ? -28.552 -0.982 22.148 1.00 86.94 96 THR A N 1
ATOM 784 C CA . THR A 1 96 ? -28.804 0.397 21.687 1.00 86.94 96 THR A CA 1
ATOM 785 C C . THR A 1 96 ? -27.860 0.853 20.571 1.00 86.94 96 THR A C 1
ATOM 787 O O . THR A 1 96 ? -27.939 2.012 20.164 1.00 86.94 96 THR A O 1
ATOM 790 N N . LYS A 1 97 ? -26.998 -0.037 20.050 1.00 80.44 97 LYS A N 1
ATOM 791 C CA . LYS A 1 97 ? -25.972 0.272 19.033 1.00 80.44 97 LYS A CA 1
ATOM 792 C C . LYS A 1 97 ? -25.039 1.429 19.433 1.00 80.44 97 LYS A C 1
ATOM 794 O O . LYS A 1 97 ? -24.511 2.124 18.574 1.00 80.44 97 LYS A O 1
ATOM 799 N N . SER A 1 98 ? -24.861 1.650 20.734 1.00 72.56 98 SER A N 1
ATOM 800 C CA . SER A 1 98 ? -23.949 2.657 21.291 1.00 72.56 98 SER A CA 1
ATOM 801 C C . SER A 1 98 ? -22.696 2.037 21.913 1.00 72.56 98 SER A C 1
ATOM 803 O O . SER A 1 98 ? -21.835 2.759 22.405 1.00 72.56 98 SER A O 1
ATOM 805 N N . TYR A 1 99 ? -22.578 0.706 21.857 1.00 68.56 99 TYR A N 1
ATOM 806 C CA . TYR A 1 99 ? -21.379 -0.023 22.247 1.00 68.56 99 TYR A CA 1
ATOM 807 C C . TYR A 1 99 ? -20.250 0.297 21.278 1.00 68.56 99 TYR A C 1
ATOM 809 O O . TYR A 1 99 ? -20.140 -0.287 20.201 1.00 68.56 99 TYR A O 1
ATOM 817 N N . LYS A 1 100 ? -19.411 1.242 21.681 1.00 56.59 100 LYS A N 1
ATOM 818 C CA . LYS A 1 100 ? -18.031 1.292 21.230 1.00 56.59 100 LYS A CA 1
ATOM 819 C C . LYS A 1 100 ? -17.361 0.173 22.009 1.00 56.59 100 LYS A C 1
ATOM 821 O O . LYS A 1 100 ? -17.251 0.284 23.224 1.00 56.59 100 LYS A O 1
ATOM 826 N N . GLY A 1 101 ? -17.071 -0.954 21.361 1.00 53.12 101 GLY A N 1
ATOM 827 C CA . GLY A 1 101 ? -16.352 -2.030 22.038 1.00 53.12 101 GLY A CA 1
ATOM 828 C C . GLY A 1 101 ? -15.112 -1.471 22.720 1.00 53.12 101 GLY A C 1
ATOM 829 O O . GLY A 1 101 ? -14.581 -0.457 22.267 1.00 53.12 101 GLY A O 1
ATOM 830 N N . ASN A 1 102 ? -14.665 -2.122 23.792 1.00 52.72 102 ASN A N 1
ATOM 831 C CA . ASN A 1 102 ? -13.335 -1.909 24.354 1.00 52.72 102 ASN A CA 1
ATOM 832 C C . ASN A 1 102 ? -12.288 -2.316 23.302 1.00 52.72 102 ASN A C 1
ATOM 834 O O . ASN A 1 102 ? -11.605 -3.325 23.446 1.00 52.72 102 ASN A O 1
ATOM 838 N N . VAL A 1 103 ? -12.205 -1.579 22.195 1.00 52.06 103 VAL A N 1
ATOM 839 C CA . VAL A 1 103 ? -11.065 -1.596 21.297 1.00 52.06 103 VAL A CA 1
ATOM 840 C C . VAL A 1 103 ? -10.035 -0.799 22.056 1.00 52.06 103 VAL A C 1
ATOM 842 O O . VAL A 1 103 ? -9.947 0.418 21.940 1.00 52.06 103 VAL A O 1
ATOM 845 N N . VAL A 1 104 ? -9.346 -1.508 22.933 1.00 60.22 104 VAL A N 1
ATOM 846 C CA . VAL A 1 104 ? -8.132 -1.008 23.532 1.00 60.22 104 VAL A CA 1
ATOM 847 C C . VAL A 1 104 ? -7.212 -0.641 22.370 1.00 60.22 104 VAL A C 1
ATOM 849 O O . VAL A 1 104 ? -6.860 -1.492 21.550 1.00 60.22 104 VAL A O 1
ATOM 852 N N . THR A 1 105 ? -6.927 0.650 22.225 1.00 76.81 105 THR A N 1
ATOM 853 C CA . THR A 1 105 ? -6.078 1.127 21.138 1.00 76.81 105 THR A CA 1
ATOM 854 C C . THR A 1 105 ? -4.609 0.910 21.499 1.00 76.81 105 THR A C 1
ATOM 856 O O . THR A 1 105 ? -4.259 0.766 22.671 1.00 76.81 105 THR A O 1
ATOM 859 N N . ILE A 1 106 ? -3.719 0.898 20.500 1.00 78.25 106 ILE A N 1
ATOM 860 C CA . ILE A 1 106 ? -2.270 0.849 20.758 1.00 78.25 106 ILE A CA 1
ATOM 861 C C . ILE A 1 106 ? -1.849 1.984 21.718 1.00 78.25 106 ILE A C 1
ATOM 863 O O . ILE A 1 106 ? -1.145 1.686 22.681 1.00 78.25 106 ILE A O 1
ATOM 867 N N . PRO A 1 107 ? -2.304 3.246 21.552 1.00 82.56 107 PRO A N 1
ATOM 868 C CA . PRO A 1 107 ? -2.066 4.296 22.543 1.00 82.56 107 PRO A CA 1
ATOM 869 C C . PRO A 1 107 ? -2.522 3.947 23.964 1.00 82.56 107 PRO A C 1
ATOM 871 O O . PRO A 1 107 ? -1.769 4.191 24.904 1.00 82.56 107 PRO A O 1
ATOM 874 N N . ASP A 1 108 ? -3.709 3.352 24.127 1.00 81.19 108 ASP A N 1
ATOM 875 C CA . ASP A 1 108 ? -4.239 2.992 25.449 1.00 81.19 108 ASP A CA 1
ATOM 876 C C . ASP A 1 108 ? -3.391 1.907 26.130 1.00 81.19 108 ASP A C 1
ATOM 878 O O . ASP A 1 108 ? -3.164 1.980 27.335 1.00 81.19 108 ASP A O 1
ATOM 882 N N . GLU A 1 109 ? -2.884 0.922 25.376 1.00 80.25 109 GLU A N 1
ATOM 883 C CA . GLU A 1 109 ? -1.935 -0.076 25.897 1.00 80.25 109 GLU A CA 1
ATOM 884 C C . GLU A 1 109 ? -0.601 0.556 26.283 1.00 80.25 109 GLU A C 1
ATOM 886 O O . GLU A 1 109 ? -0.074 0.282 27.358 1.00 80.25 109 GLU A O 1
ATOM 891 N N . LEU A 1 110 ? -0.059 1.425 25.428 1.00 85.31 110 LEU A N 1
ATOM 892 C CA . LEU A 1 110 ? 1.236 2.067 25.657 1.00 85.31 110 LEU A CA 1
ATOM 893 C C . LEU A 1 110 ? 1.212 3.070 26.819 1.00 85.31 110 LEU A C 1
ATOM 895 O O . LEU A 1 110 ? 2.265 3.358 27.387 1.00 85.31 110 LEU A O 1
ATOM 899 N N . ALA A 1 111 ? 0.036 3.589 27.182 1.00 82.31 111 ALA A N 1
ATOM 900 C CA . ALA A 1 111 ? -0.152 4.509 28.302 1.00 82.31 111 ALA A CA 1
ATOM 901 C C . ALA A 1 111 ? -0.224 3.813 29.676 1.00 82.31 111 ALA A C 1
ATOM 903 O O . ALA A 1 111 ? -0.210 4.496 30.704 1.00 82.31 111 ALA A O 1
ATOM 904 N N . LYS A 1 112 ? -0.304 2.475 29.728 1.00 83.81 112 LYS A N 1
ATOM 905 C CA . LYS A 1 112 ? -0.344 1.732 30.996 1.00 83.81 112 LYS A CA 1
ATOM 906 C C . LYS A 1 112 ? 1.005 1.794 31.715 1.00 83.81 112 LYS A C 1
ATOM 908 O O . LYS A 1 112 ? 2.070 1.761 31.100 1.00 83.81 112 LYS A O 1
ATOM 913 N N . SER A 1 113 ? 0.966 1.856 33.044 1.00 75.12 113 SER A N 1
ATOM 914 C CA . SER A 1 113 ? 2.159 2.012 33.890 1.00 75.12 113 SER A CA 1
ATOM 915 C C . SER A 1 113 ? 3.137 0.832 33.815 1.00 75.12 113 SER A C 1
ATOM 917 O O . SER A 1 113 ? 4.328 1.008 34.070 1.00 75.12 113 SER A O 1
ATOM 919 N N . ASP A 1 114 ? 2.665 -0.354 33.439 1.00 83.88 114 ASP A N 1
ATOM 920 C CA . ASP A 1 114 ? 3.447 -1.576 33.244 1.00 83.88 114 ASP A CA 1
ATOM 921 C C . ASP A 1 114 ? 3.874 -1.811 31.779 1.00 83.88 114 ASP A C 1
ATOM 923 O O . ASP A 1 114 ? 4.668 -2.711 31.501 1.00 83.88 114 ASP A O 1
ATOM 927 N N . ALA A 1 115 ? 3.461 -0.956 30.836 1.00 86.38 115 ALA A N 1
ATOM 928 C CA . ALA A 1 115 ? 3.733 -1.106 29.404 1.00 86.38 115 ALA A CA 1
ATOM 929 C C . ALA A 1 115 ? 5.119 -0.606 28.950 1.00 86.38 115 ALA A C 1
ATOM 931 O O . ALA A 1 115 ? 5.358 -0.439 27.752 1.00 86.38 115 ALA A O 1
ATOM 932 N N . LYS A 1 116 ? 6.075 -0.399 29.868 1.00 85.44 116 LYS A N 1
ATOM 933 C CA . LYS A 1 116 ? 7.413 0.145 29.548 1.00 85.44 116 LYS A CA 1
ATOM 934 C C . LYS A 1 116 ? 8.100 -0.600 28.395 1.00 85.44 116 LYS A C 1
ATOM 936 O O . LYS A 1 116 ? 8.602 0.031 27.470 1.00 85.44 116 LYS A O 1
ATOM 941 N N . HIS A 1 117 ? 8.092 -1.934 28.420 1.00 85.50 117 HIS A N 1
ATOM 942 C CA . HIS A 1 117 ? 8.703 -2.749 27.363 1.00 85.50 117 HIS A CA 1
ATOM 943 C C . HIS A 1 117 ? 7.992 -2.588 26.006 1.00 85.50 117 HIS A C 1
ATOM 945 O O . HIS A 1 117 ? 8.634 -2.598 24.952 1.00 85.50 117 HIS A O 1
ATOM 951 N N . LEU A 1 118 ? 6.665 -2.419 26.017 1.00 86.25 118 LEU A N 1
ATOM 952 C CA . LEU A 1 118 ? 5.879 -2.182 24.806 1.00 86.25 118 LEU A CA 1
ATOM 953 C C . LEU A 1 118 ? 6.199 -0.807 24.215 1.00 86.25 118 LEU A C 1
ATOM 955 O O . LEU A 1 118 ? 6.440 -0.708 23.014 1.00 86.25 118 LEU A O 1
ATOM 959 N N . LEU A 1 119 ? 6.302 0.227 25.055 1.00 85.50 119 LEU A N 1
ATOM 960 C CA . LEU A 1 119 ? 6.704 1.568 24.629 1.00 85.50 119 LEU A CA 1
ATOM 961 C C . LEU A 1 119 ? 8.123 1.579 24.051 1.00 85.50 119 LEU A C 1
ATOM 963 O O . LEU A 1 119 ? 8.347 2.129 22.976 1.00 85.50 119 LEU A O 1
ATOM 967 N N . GLU A 1 120 ? 9.077 0.921 24.711 1.00 87.06 120 GLU A N 1
ATOM 968 C CA . GLU A 1 120 ? 10.442 0.780 24.190 1.00 87.06 120 GLU A CA 1
ATOM 969 C C . GLU A 1 120 ? 10.472 0.072 22.829 1.00 87.06 120 GLU A C 1
ATOM 971 O O . GLU A 1 120 ? 11.237 0.461 21.942 1.00 87.06 120 GLU A O 1
ATOM 976 N N . SER A 1 121 ? 9.635 -0.951 22.648 1.00 84.31 121 SER A N 1
ATOM 977 C CA . SER A 1 121 ? 9.506 -1.672 21.379 1.00 84.31 121 SER A CA 1
ATOM 978 C C . SER A 1 121 ? 8.896 -0.787 20.291 1.00 84.31 121 SER A C 1
ATOM 980 O O . SER A 1 121 ? 9.431 -0.733 19.185 1.00 84.31 121 SER A O 1
ATOM 982 N N . ALA A 1 122 ? 7.844 -0.031 20.613 1.00 87.44 122 ALA A N 1
ATOM 983 C CA . ALA A 1 122 ? 7.213 0.910 19.693 1.00 87.44 122 ALA A CA 1
ATOM 984 C C . ALA A 1 122 ? 8.186 2.013 19.241 1.00 87.44 122 ALA A C 1
ATOM 986 O O . ALA A 1 122 ? 8.297 2.283 18.051 1.00 87.44 122 ALA A O 1
ATOM 987 N N . LEU A 1 123 ? 8.970 2.588 20.159 1.00 87.56 123 LEU A N 1
ATOM 988 C CA . LEU A 1 123 ? 9.977 3.609 19.834 1.00 87.56 123 LEU A CA 1
ATOM 989 C C . LEU A 1 123 ? 11.163 3.050 19.033 1.00 87.56 123 LEU A C 1
ATOM 991 O O . LEU A 1 123 ? 11.770 3.753 18.225 1.00 87.56 123 LEU A O 1
ATOM 995 N N . LYS A 1 124 ? 11.546 1.785 19.251 1.00 89.00 124 LYS A N 1
ATOM 996 C CA . LYS A 1 124 ? 12.522 1.099 18.385 1.00 89.00 124 LYS A CA 1
ATOM 997 C C . LYS A 1 124 ? 11.958 0.911 16.978 1.00 89.00 124 LYS A C 1
ATOM 999 O O . LYS A 1 124 ? 12.666 1.192 16.018 1.00 89.00 124 LYS A O 1
ATOM 1004 N N . LEU A 1 125 ? 10.704 0.479 16.865 1.00 88.06 125 LEU A N 1
ATOM 1005 C CA . LEU A 1 125 ? 10.032 0.300 15.582 1.00 88.06 125 LEU A CA 1
ATOM 1006 C C . LEU A 1 125 ? 9.932 1.625 14.817 1.00 88.06 125 LEU A C 1
ATOM 1008 O O . LEU A 1 125 ? 10.293 1.666 13.647 1.00 88.06 125 LEU A O 1
ATOM 1012 N N . ASP A 1 126 ? 9.523 2.702 15.488 1.00 87.50 126 ASP A N 1
ATOM 1013 C CA . ASP A 1 126 ? 9.406 4.044 14.907 1.00 87.50 126 ASP A CA 1
ATOM 1014 C C . ASP A 1 126 ? 10.734 4.524 14.296 1.00 87.50 126 ASP A C 1
ATOM 1016 O O . ASP A 1 126 ? 10.791 4.897 13.124 1.00 87.50 126 ASP A O 1
ATOM 1020 N N . ARG A 1 127 ? 11.844 4.366 15.033 1.00 87.56 127 ARG A N 1
ATOM 1021 C CA . ARG A 1 127 ? 13.194 4.709 14.545 1.00 87.56 127 ARG A CA 1
ATOM 1022 C C . ARG A 1 127 ? 13.617 3.949 13.290 1.00 87.56 127 ARG A C 1
ATOM 1024 O O . ARG A 1 127 ? 14.432 4.455 12.523 1.00 87.56 127 ARG A O 1
ATOM 1031 N N . HIS A 1 128 ? 13.098 2.742 13.086 1.00 89.81 128 HIS A N 1
ATOM 1032 C CA . HIS A 1 128 ? 13.412 1.912 11.923 1.00 89.81 128 HIS A CA 1
ATOM 1033 C C . HIS A 1 128 ? 12.288 1.892 10.883 1.00 89.81 128 HIS A C 1
ATOM 1035 O O . HIS A 1 128 ? 12.428 1.228 9.855 1.00 89.81 128 HIS A O 1
ATOM 1041 N N . MET A 1 129 ? 11.203 2.640 11.105 1.00 89.62 129 MET A N 1
ATOM 1042 C CA . MET A 1 129 ? 9.989 2.547 10.303 1.00 89.62 129 MET A CA 1
ATOM 1043 C C . MET A 1 129 ? 10.270 2.847 8.833 1.00 89.62 129 MET A C 1
ATOM 1045 O O . MET A 1 129 ? 9.890 2.062 7.974 1.00 89.62 129 MET A O 1
ATOM 1049 N N . LEU A 1 130 ? 11.008 3.918 8.527 1.00 90.06 130 LEU A N 1
ATOM 1050 C CA . LEU A 1 130 ? 11.331 4.288 7.142 1.00 90.06 130 LEU A CA 1
ATOM 1051 C C . LEU A 1 130 ? 12.092 3.180 6.396 1.00 90.06 130 LEU A C 1
ATOM 1053 O O . LEU A 1 130 ? 11.776 2.890 5.243 1.00 90.06 130 LEU A O 1
ATOM 1057 N N . SER A 1 131 ? 13.031 2.505 7.066 1.00 91.00 131 SER A N 1
ATOM 1058 C CA . SER A 1 131 ? 13.754 1.371 6.479 1.00 91.00 131 SER A CA 1
ATOM 1059 C C . SER A 1 131 ? 12.849 0.152 6.299 1.00 91.00 131 SER A C 1
ATOM 1061 O O . SER A 1 131 ? 12.913 -0.501 5.264 1.00 91.00 131 SER A O 1
ATOM 1063 N N . ILE A 1 132 ? 11.948 -0.130 7.245 1.00 90.81 132 ILE A N 1
ATOM 1064 C CA . ILE A 1 132 ? 10.955 -1.208 7.107 1.00 90.81 132 ILE A CA 1
ATOM 1065 C C . ILE A 1 132 ? 10.048 -0.952 5.897 1.00 90.81 132 ILE A C 1
ATOM 1067 O O . ILE A 1 132 ? 9.818 -1.862 5.095 1.00 90.81 132 ILE A O 1
ATOM 1071 N N . LYS A 1 133 ? 9.583 0.292 5.724 1.00 92.44 133 LYS A N 1
ATOM 1072 C CA . LYS A 1 133 ? 8.791 0.709 4.561 1.00 92.44 133 LYS A CA 1
ATOM 1073 C C . LYS A 1 133 ? 9.571 0.521 3.257 1.00 92.44 133 LYS A C 1
ATOM 1075 O O . LYS A 1 133 ? 9.074 -0.119 2.332 1.00 92.44 133 LYS A O 1
ATOM 1080 N N . GLY A 1 134 ? 10.814 1.004 3.208 1.00 93.88 134 GLY A N 1
ATOM 1081 C CA . GLY A 1 134 ? 11.700 0.853 2.051 1.00 93.88 134 GLY A CA 1
ATOM 1082 C C . GLY A 1 134 ? 11.994 -0.607 1.697 1.00 93.88 134 GLY A C 1
ATOM 1083 O O . GLY A 1 134 ? 11.917 -0.981 0.530 1.00 93.88 134 GLY A O 1
ATOM 1084 N N . ASN A 1 135 ? 12.248 -1.453 2.696 1.00 94.50 135 ASN A N 1
ATOM 1085 C CA . ASN A 1 135 ? 12.470 -2.888 2.509 1.00 94.50 135 ASN A CA 1
ATOM 1086 C C . ASN A 1 135 ? 11.226 -3.590 1.952 1.00 94.50 135 ASN A C 1
ATOM 1088 O O . ASN A 1 135 ? 11.346 -4.424 1.059 1.00 94.50 135 ASN A O 1
ATOM 1092 N N . SER A 1 136 ? 10.039 -3.236 2.455 1.00 94.12 136 SER A N 1
ATOM 1093 C CA . SER A 1 136 ? 8.766 -3.800 1.982 1.00 94.12 136 SER A CA 1
ATOM 1094 C C . SER A 1 136 ? 8.498 -3.419 0.526 1.00 94.12 136 SER A C 1
ATOM 1096 O O . SER A 1 136 ? 8.121 -4.263 -0.282 1.00 94.12 136 SER A O 1
ATOM 1098 N N . LEU A 1 137 ? 8.766 -2.163 0.168 1.00 95.62 137 LEU A N 1
ATOM 1099 C CA . LEU A 1 137 ? 8.677 -1.687 -1.208 1.00 95.62 137 LEU A CA 1
ATOM 1100 C C . LEU A 1 137 ? 9.687 -2.383 -2.136 1.00 95.62 137 LEU A C 1
ATOM 1102 O O . LEU A 1 137 ? 9.342 -2.768 -3.249 1.00 95.62 137 LEU A O 1
ATOM 1106 N N . PHE A 1 138 ? 10.928 -2.575 -1.690 1.00 96.88 138 PHE A N 1
ATOM 1107 C CA . PHE A 1 138 ? 11.917 -3.306 -2.479 1.00 96.88 138 PHE A CA 1
ATOM 1108 C C . PHE A 1 138 ? 11.500 -4.770 -2.688 1.00 96.88 138 PHE A C 1
ATOM 1110 O O . PHE A 1 138 ? 11.570 -5.274 -3.804 1.00 96.88 138 PHE A O 1
ATOM 1117 N N . ALA A 1 139 ? 10.975 -5.428 -1.651 1.00 96.75 139 ALA A N 1
ATOM 1118 C CA . ALA A 1 139 ? 10.433 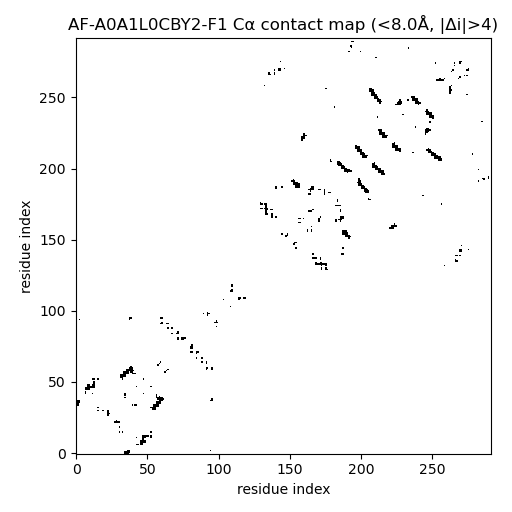-6.781 -1.761 1.00 96.75 139 ALA A CA 1
ATOM 1119 C C . ALA A 1 139 ? 9.240 -6.867 -2.731 1.00 96.75 139 ALA A C 1
ATOM 1121 O O . ALA A 1 139 ? 9.066 -7.885 -3.399 1.00 96.75 139 ALA A O 1
ATOM 1122 N N . PHE A 1 140 ? 8.426 -5.814 -2.839 1.00 97.25 140 PHE A N 1
ATOM 1123 C CA . PHE A 1 140 ? 7.399 -5.714 -3.875 1.00 97.25 140 PHE A CA 1
ATOM 1124 C C . PHE A 1 140 ? 8.016 -5.694 -5.284 1.00 97.25 140 PHE A C 1
ATOM 1126 O O . PHE A 1 140 ? 7.592 -6.468 -6.139 1.00 97.25 140 PHE A O 1
ATOM 1133 N N . PHE A 1 141 ? 9.043 -4.875 -5.532 1.00 98.00 141 PHE A N 1
ATOM 1134 C CA . PHE A 1 141 ? 9.708 -4.837 -6.841 1.00 98.00 141 PHE A CA 1
ATOM 1135 C C . PHE A 1 141 ? 10.369 -6.170 -7.211 1.00 98.00 141 PHE A C 1
ATOM 1137 O O . PHE A 1 141 ? 10.258 -6.602 -8.358 1.00 98.00 141 PHE A O 1
ATOM 1144 N N . GLU A 1 142 ? 10.971 -6.864 -6.245 1.00 97.81 142 GLU A N 1
ATOM 1145 C CA . GLU A 1 142 ? 11.524 -8.208 -6.456 1.00 97.81 142 GLU A CA 1
ATOM 1146 C C . GLU A 1 142 ? 10.433 -9.230 -6.818 1.00 97.81 142 GLU A C 1
ATOM 1148 O O . GLU A 1 142 ? 10.644 -10.085 -7.679 1.00 97.81 142 GLU A O 1
ATOM 1153 N N . GLN A 1 143 ? 9.234 -9.118 -6.233 1.00 97.31 143 GLN A N 1
ATOM 1154 C CA . GLN A 1 143 ? 8.085 -9.936 -6.637 1.00 97.31 143 GLN A CA 1
ATOM 1155 C C . GLN A 1 143 ? 7.618 -9.602 -8.057 1.00 97.31 143 GLN A C 1
ATOM 1157 O O . GLN A 1 143 ? 7.371 -10.518 -8.840 1.00 97.31 143 GLN A O 1
ATOM 1162 N N . VAL A 1 144 ? 7.525 -8.315 -8.417 1.00 97.88 144 VAL A N 1
ATOM 1163 C CA . VAL A 1 144 ? 7.196 -7.883 -9.788 1.00 97.88 144 VAL A CA 1
ATOM 1164 C C . VAL A 1 144 ? 8.179 -8.488 -10.782 1.00 97.88 144 VAL A C 1
ATOM 1166 O O . VAL A 1 144 ? 7.757 -9.116 -11.755 1.00 97.88 144 VAL A O 1
ATOM 1169 N N . LYS A 1 145 ? 9.478 -8.359 -10.500 1.00 98.06 145 LYS A N 1
ATOM 1170 C CA . LYS A 1 145 ? 10.552 -8.927 -11.310 1.00 98.06 145 LYS A CA 1
ATOM 1171 C C . LYS A 1 145 ? 10.394 -10.433 -11.488 1.00 98.06 145 LYS A C 1
ATOM 1173 O O . LYS A 1 145 ? 10.261 -10.888 -12.620 1.00 98.06 145 LYS A O 1
ATOM 1178 N N . ALA A 1 146 ? 10.313 -11.186 -10.392 1.00 97.44 146 ALA A N 1
ATOM 1179 C CA . ALA A 1 146 ? 10.182 -12.640 -10.441 1.00 97.44 146 ALA A CA 1
ATOM 1180 C C . ALA A 1 146 ? 8.941 -13.091 -11.236 1.00 97.44 146 ALA A C 1
ATOM 1182 O O . ALA A 1 146 ? 8.991 -14.069 -11.985 1.00 97.44 146 ALA A O 1
ATOM 1183 N N . SER A 1 147 ? 7.823 -12.371 -11.104 1.00 97.25 147 SER A N 1
ATOM 1184 C CA . SER A 1 147 ? 6.585 -12.684 -11.823 1.00 97.25 147 SER A CA 1
ATOM 1185 C C . SER A 1 147 ? 6.697 -12.437 -13.328 1.00 97.25 147 SER A C 1
ATOM 1187 O O . SER A 1 147 ? 6.216 -13.250 -14.120 1.00 97.25 147 SER A O 1
ATOM 1189 N N . LEU A 1 148 ? 7.336 -11.336 -13.734 1.00 97.88 148 LEU A N 1
ATOM 1190 C CA . LEU A 1 148 ? 7.529 -10.998 -15.145 1.00 97.88 148 LEU A CA 1
ATOM 1191 C C . LEU A 1 148 ? 8.593 -11.879 -15.808 1.00 97.88 148 LEU A C 1
ATOM 1193 O O . LEU A 1 148 ? 8.367 -12.348 -16.922 1.00 97.88 148 LEU A O 1
ATOM 1197 N N . GLU A 1 149 ? 9.678 -12.209 -15.106 1.00 97.62 149 GLU A N 1
ATOM 1198 C CA . GLU A 1 149 ? 10.673 -13.189 -15.564 1.00 97.62 149 GLU A CA 1
ATOM 1199 C C . GLU A 1 149 ? 10.042 -14.570 -15.764 1.00 97.62 149 GLU A C 1
ATOM 1201 O O . GLU A 1 149 ? 10.235 -15.209 -16.799 1.00 97.62 149 GLU A O 1
ATOM 1206 N N . LYS A 1 150 ? 9.187 -15.008 -14.831 1.00 97.06 150 LYS A N 1
ATOM 1207 C CA . LYS A 1 150 ? 8.412 -16.249 -14.975 1.00 97.06 150 LYS A CA 1
ATOM 1208 C C . LYS A 1 150 ? 7.448 -16.214 -16.167 1.00 97.06 150 LYS A C 1
ATOM 1210 O O . LYS A 1 150 ? 7.154 -17.262 -16.738 1.00 97.06 150 LYS A O 1
ATOM 1215 N N . ALA A 1 151 ? 6.951 -15.035 -16.537 1.00 96.44 151 ALA A N 1
ATOM 1216 C CA . ALA A 1 151 ? 6.124 -14.832 -17.724 1.00 96.44 151 ALA A CA 1
ATOM 1217 C C . ALA A 1 151 ? 6.942 -14.709 -19.028 1.00 96.44 151 ALA A C 1
ATOM 1219 O O . ALA A 1 151 ? 6.346 -14.607 -20.100 1.00 96.44 151 ALA A O 1
ATOM 1220 N N . GLY A 1 152 ? 8.278 -14.762 -18.954 1.00 97.00 152 GLY A N 1
ATOM 1221 C CA . GLY A 1 152 ? 9.182 -14.733 -20.105 1.00 97.00 152 GLY A CA 1
ATOM 1222 C C . GLY A 1 152 ? 9.655 -13.338 -20.520 1.00 97.00 152 GLY A C 1
ATOM 1223 O O . GLY A 1 152 ? 10.113 -13.177 -21.648 1.00 97.00 152 GLY A O 1
ATOM 1224 N N . TYR A 1 153 ? 9.532 -12.334 -19.649 1.00 97.31 153 TYR A N 1
ATOM 1225 C CA . TYR A 1 153 ? 10.016 -10.970 -19.889 1.00 97.31 153 TYR A CA 1
ATOM 1226 C C . TYR A 1 153 ? 11.349 -10.725 -19.180 1.00 97.31 153 TYR A C 1
ATOM 1228 O O . TYR A 1 153 ? 11.601 -11.301 -18.125 1.00 97.31 153 TYR A O 1
ATOM 1236 N N . SER A 1 154 ? 12.196 -9.856 -19.729 1.00 96.75 154 SER A N 1
ATOM 1237 C CA . SER A 1 154 ? 13.561 -9.660 -19.222 1.00 96.75 154 SER A CA 1
ATOM 1238 C C . SER A 1 154 ? 13.694 -8.351 -18.448 1.00 96.75 154 SER A C 1
ATOM 1240 O O . SER A 1 154 ? 13.331 -7.296 -18.958 1.00 96.75 154 SER A O 1
ATOM 1242 N N . ASP A 1 155 ? 14.256 -8.393 -17.239 1.00 97.50 155 ASP A N 1
ATOM 1243 C CA . ASP A 1 155 ? 14.657 -7.192 -16.493 1.00 97.50 155 ASP A CA 1
ATOM 1244 C C . ASP A 1 155 ? 15.902 -6.550 -17.131 1.00 97.50 155 ASP A C 1
ATOM 1246 O O . ASP A 1 155 ? 16.952 -7.183 -17.245 1.00 97.50 155 ASP A O 1
ATOM 1250 N N . ILE A 1 156 ? 15.798 -5.276 -17.519 1.00 95.75 156 ILE A N 1
ATOM 1251 C CA . ILE A 1 156 ? 16.908 -4.489 -18.083 1.00 95.75 156 ILE A CA 1
ATOM 1252 C C . ILE A 1 156 ? 17.414 -3.401 -17.125 1.00 95.75 156 ILE A C 1
ATOM 1254 O O . ILE A 1 156 ? 18.267 -2.589 -17.490 1.00 95.75 156 ILE A O 1
ATOM 1258 N N . SER A 1 157 ? 16.912 -3.360 -15.890 1.00 96.62 157 SER A N 1
ATOM 1259 C CA . SER A 1 157 ? 17.145 -2.262 -14.945 1.00 96.62 157 SER A CA 1
ATOM 1260 C C . SER A 1 157 ? 18.630 -2.059 -14.622 1.00 96.62 157 SER A C 1
ATOM 1262 O O . SER A 1 157 ? 19.107 -0.926 -14.540 1.00 96.62 157 SER A O 1
ATOM 1264 N N . ALA A 1 158 ? 19.402 -3.145 -14.522 1.00 94.88 158 ALA A N 1
ATOM 1265 C CA . ALA A 1 158 ? 20.851 -3.087 -14.297 1.00 94.88 158 ALA A CA 1
ATOM 1266 C C . ALA A 1 158 ? 21.627 -2.425 -15.457 1.00 94.88 158 ALA A C 1
ATOM 1268 O O . ALA A 1 158 ? 22.736 -1.929 -15.261 1.00 94.88 158 ALA A O 1
ATOM 1269 N N . SER A 1 159 ? 21.042 -2.388 -16.655 1.00 94.88 159 SER A N 1
ATOM 1270 C CA . SER A 1 159 ? 21.626 -1.791 -17.860 1.00 94.88 159 SER A CA 1
ATOM 1271 C C . SER A 1 159 ? 21.170 -0.348 -18.100 1.00 94.88 159 SER A C 1
ATOM 1273 O O . SER A 1 159 ? 21.613 0.277 -19.063 1.00 94.88 159 SER A O 1
ATOM 1275 N N . MET A 1 160 ? 20.314 0.214 -17.242 1.00 94.69 160 MET A N 1
ATOM 1276 C CA . MET A 1 160 ? 19.878 1.607 -17.354 1.00 94.69 160 MET A CA 1
ATOM 1277 C C . MET A 1 160 ? 21.025 2.582 -17.060 1.00 94.69 160 MET A C 1
ATOM 1279 O O . MET A 1 160 ? 21.810 2.392 -16.127 1.00 94.69 160 MET A O 1
ATOM 1283 N N . ALA A 1 161 ? 21.110 3.671 -17.823 1.00 93.75 161 ALA A N 1
ATOM 1284 C CA . ALA A 1 161 ? 22.136 4.697 -17.641 1.00 93.75 161 ALA A CA 1
ATOM 1285 C C . ALA A 1 161 ? 22.016 5.419 -16.289 1.00 93.75 161 ALA A C 1
ATOM 1287 O O . ALA A 1 161 ? 23.031 5.697 -15.647 1.00 93.75 161 ALA A O 1
ATOM 1288 N N . ASN A 1 162 ? 20.785 5.683 -15.837 1.00 90.75 162 ASN A N 1
ATOM 1289 C CA . ASN A 1 162 ? 20.513 6.330 -14.557 1.00 90.75 162 ASN A CA 1
ATOM 1290 C C . ASN A 1 162 ? 20.093 5.312 -13.484 1.00 90.75 162 ASN A C 1
ATOM 1292 O O . ASN A 1 162 ? 18.923 4.951 -13.373 1.00 90.75 162 ASN A O 1
ATOM 1296 N N . GLN A 1 163 ? 21.054 4.895 -12.662 1.00 92.75 163 GLN A N 1
ATOM 1297 C CA . GLN A 1 163 ? 20.836 3.932 -11.578 1.00 92.75 163 GLN A CA 1
ATOM 1298 C C . GLN A 1 163 ? 20.120 4.524 -10.352 1.00 92.75 163 GLN A C 1
ATOM 1300 O O . GLN A 1 163 ? 19.639 3.773 -9.505 1.00 92.75 163 GLN A O 1
ATOM 1305 N N . ASP A 1 164 ? 19.982 5.851 -10.252 1.00 90.62 164 ASP A N 1
ATOM 1306 C CA . ASP A 1 164 ? 19.237 6.469 -9.146 1.00 90.62 164 ASP A CA 1
ATOM 1307 C C . ASP A 1 164 ? 17.729 6.192 -9.235 1.00 90.62 164 ASP A C 1
ATOM 1309 O O . ASP A 1 164 ? 17.043 6.245 -8.217 1.00 90.62 164 ASP A O 1
ATOM 1313 N N . TYR A 1 165 ? 17.218 5.881 -10.432 1.00 91.44 165 TYR A N 1
ATOM 1314 C CA . TYR A 1 165 ? 15.809 5.542 -10.658 1.00 91.44 165 TYR A CA 1
ATOM 1315 C C . TYR A 1 165 ? 15.529 4.044 -10.605 1.00 91.44 165 TYR A C 1
ATOM 1317 O O . TYR A 1 165 ? 14.378 3.637 -10.718 1.00 91.44 165 TYR A O 1
ATOM 1325 N N . VAL A 1 166 ? 16.555 3.211 -10.444 1.00 95.94 166 VAL A N 1
ATOM 1326 C CA . VAL A 1 166 ? 16.378 1.761 -10.380 1.00 95.94 166 VAL A CA 1
ATOM 1327 C C . VAL A 1 166 ? 15.957 1.358 -8.971 1.00 95.94 166 VAL A C 1
ATOM 1329 O O . VAL A 1 166 ? 16.524 1.838 -7.983 1.00 95.94 166 VAL A O 1
ATOM 1332 N N . ALA A 1 167 ? 14.980 0.458 -8.864 1.00 96.69 167 ALA A N 1
ATOM 1333 C CA . ALA A 1 167 ? 14.559 -0.116 -7.595 1.00 96.69 167 ALA A CA 1
ATOM 1334 C C . ALA A 1 167 ? 15.678 -0.963 -6.979 1.00 96.69 167 ALA A C 1
ATOM 1336 O O . ALA A 1 167 ? 15.880 -2.134 -7.273 1.00 96.69 167 ALA A O 1
ATOM 1337 N N . THR A 1 168 ? 16.436 -0.337 -6.089 1.00 96.44 168 THR A N 1
ATOM 1338 C CA . THR A 1 168 ? 17.352 -1.004 -5.166 1.00 96.44 168 THR A CA 1
ATOM 1339 C C . THR A 1 168 ? 16.819 -0.826 -3.754 1.00 96.44 168 THR A C 1
ATOM 1341 O O . THR A 1 168 ? 16.073 0.123 -3.493 1.00 96.44 168 THR A O 1
ATOM 1344 N N . ASN A 1 169 ? 17.229 -1.684 -2.817 1.00 96.00 169 ASN A N 1
ATOM 1345 C CA . ASN A 1 169 ? 16.860 -1.521 -1.409 1.00 96.00 169 ASN A CA 1
ATOM 1346 C C . ASN A 1 169 ? 17.170 -0.093 -0.907 1.00 96.00 169 ASN A C 1
ATOM 1348 O O . ASN A 1 169 ? 16.310 0.576 -0.334 1.00 96.00 169 ASN A O 1
ATOM 1352 N N . GLY A 1 170 ? 18.368 0.413 -1.223 1.00 94.38 170 GLY A N 1
ATOM 1353 C CA . GLY A 1 170 ? 18.787 1.760 -0.845 1.00 94.38 170 GLY A CA 1
ATOM 1354 C C . GLY A 1 170 ? 17.925 2.862 -1.466 1.00 94.38 170 GLY A C 1
ATOM 1355 O O . GLY A 1 170 ? 17.554 3.802 -0.768 1.00 94.38 170 GLY A O 1
ATOM 1356 N N . ASN A 1 171 ? 17.571 2.758 -2.750 1.00 94.38 171 ASN A N 1
ATOM 1357 C CA . ASN A 1 171 ? 16.727 3.764 -3.407 1.00 94.38 171 ASN A CA 1
ATOM 1358 C C . ASN A 1 171 ? 15.284 3.732 -2.880 1.00 94.38 171 ASN A C 1
ATOM 1360 O O . ASN A 1 171 ? 14.696 4.788 -2.661 1.00 94.38 171 ASN A O 1
ATOM 1364 N N . CYS A 1 172 ? 14.748 2.545 -2.581 1.00 94.62 172 CYS A N 1
ATOM 1365 C CA . CYS A 1 172 ? 13.435 2.397 -1.951 1.00 94.62 172 CYS A CA 1
ATOM 1366 C C . CYS A 1 172 ? 13.406 3.026 -0.548 1.00 94.62 172 CYS A C 1
ATOM 1368 O O . CYS A 1 172 ? 12.465 3.747 -0.222 1.00 94.62 172 CYS A O 1
ATOM 1370 N N . CYS A 1 173 ? 14.450 2.824 0.268 1.00 93.12 173 CYS A N 1
ATOM 1371 C CA . CYS A 1 173 ? 14.584 3.497 1.567 1.00 93.12 173 CYS A CA 1
ATOM 1372 C C . CYS A 1 173 ? 14.651 5.025 1.410 1.00 93.12 173 CYS A C 1
ATOM 1374 O O . CYS A 1 173 ? 13.866 5.746 2.029 1.00 93.12 173 CYS A O 1
ATOM 1376 N N . LYS A 1 174 ? 15.513 5.523 0.512 1.00 91.94 174 LYS A N 1
ATOM 1377 C CA . LYS A 1 174 ? 15.664 6.965 0.244 1.00 91.94 174 LYS A CA 1
ATOM 1378 C C . LYS A 1 174 ? 14.363 7.632 -0.203 1.00 91.94 174 LYS A C 1
ATOM 1380 O O . LYS A 1 174 ? 14.130 8.794 0.126 1.00 91.94 174 LYS A O 1
ATOM 1385 N N . TRP A 1 175 ? 13.508 6.920 -0.937 1.00 91.50 175 TRP A N 1
ATOM 1386 C CA . TRP A 1 175 ? 12.216 7.451 -1.369 1.00 91.50 175 TRP A CA 1
ATOM 1387 C C . TRP A 1 175 ? 11.279 7.762 -0.191 1.00 91.50 175 TRP A C 1
ATOM 1389 O O . TRP A 1 175 ? 10.571 8.775 -0.212 1.00 91.50 175 TRP A O 1
ATOM 1399 N N . PHE A 1 176 ? 11.300 6.941 0.865 1.00 90.88 176 PHE A N 1
ATOM 1400 C CA . PHE A 1 176 ? 10.564 7.218 2.104 1.00 90.88 176 PHE A CA 1
ATOM 1401 C C . PHE A 1 176 ? 11.232 8.304 2.955 1.00 90.88 176 PHE A C 1
ATOM 1403 O O . PHE A 1 176 ? 10.527 9.097 3.575 1.00 90.88 176 PHE A O 1
ATOM 1410 N N . GLU A 1 177 ? 12.565 8.368 2.964 1.00 89.00 177 GLU A N 1
ATOM 1411 C CA . GLU A 1 177 ? 13.332 9.381 3.705 1.00 89.00 177 GLU A CA 1
ATOM 1412 C C . GLU A 1 177 ? 13.167 10.797 3.138 1.00 89.00 177 GLU A C 1
ATOM 1414 O O . GLU A 1 177 ? 13.212 11.769 3.892 1.00 89.00 177 GLU A O 1
ATOM 1419 N N . ASN A 1 178 ? 12.970 10.933 1.822 1.00 84.12 178 ASN A N 1
ATOM 1420 C CA . ASN A 1 178 ? 12.920 12.231 1.151 1.00 84.12 178 ASN A CA 1
ATOM 1421 C C . ASN A 1 178 ? 11.637 12.428 0.319 1.00 84.12 178 ASN A C 1
ATOM 1423 O O . ASN A 1 178 ? 11.694 12.421 -0.914 1.00 84.12 178 ASN A O 1
ATOM 1427 N N . PRO A 1 179 ? 10.474 12.644 0.969 1.00 69.38 179 PRO A N 1
ATOM 1428 C CA . PRO A 1 179 ? 9.178 12.741 0.292 1.00 69.38 179 PRO A CA 1
ATOM 1429 C C . PRO A 1 179 ? 9.062 13.873 -0.735 1.00 69.38 179 PRO A C 1
ATOM 1431 O O . PRO A 1 179 ? 8.264 13.774 -1.659 1.00 69.38 179 PRO A O 1
ATOM 1434 N N . TYR A 1 180 ? 9.866 14.932 -0.607 1.00 67.50 180 TYR A N 1
ATOM 1435 C CA . TYR A 1 180 ? 9.783 16.127 -1.457 1.00 67.50 180 TYR A CA 1
ATOM 1436 C C . TYR A 1 180 ? 11.075 16.396 -2.249 1.00 67.50 180 TYR A C 1
ATOM 1438 O O . TYR A 1 180 ? 11.287 17.498 -2.755 1.00 67.50 180 TYR A O 1
ATOM 1446 N N . GLY A 1 181 ? 11.966 15.404 -2.337 1.00 62.66 181 GLY A N 1
ATOM 1447 C CA . GLY A 1 181 ? 13.261 15.529 -3.001 1.00 62.66 181 GLY A CA 1
ATOM 1448 C C . GLY A 1 181 ? 13.202 15.400 -4.527 1.00 62.66 181 GLY A C 1
ATOM 1449 O O . GLY A 1 181 ? 12.336 14.737 -5.088 1.00 62.66 181 GLY A O 1
ATOM 1450 N N . TYR A 1 182 ? 14.209 15.963 -5.207 1.00 54.59 182 TYR A N 1
ATOM 1451 C CA . TYR A 1 182 ? 14.382 16.001 -6.675 1.00 54.59 182 TYR A CA 1
ATOM 1452 C C . TYR A 1 182 ? 14.477 14.616 -7.373 1.00 54.59 182 TYR A C 1
ATOM 1454 O O . TYR A 1 182 ? 14.554 14.540 -8.595 1.00 54.59 182 TYR A O 1
ATOM 1462 N N . LYS A 1 183 ? 14.468 13.505 -6.624 1.00 64.00 183 LYS A N 1
ATOM 1463 C CA . LYS A 1 183 ? 14.646 12.127 -7.122 1.00 64.00 183 LYS A CA 1
ATOM 1464 C C . LYS A 1 183 ? 13.515 11.203 -6.651 1.00 64.00 183 LYS A C 1
ATOM 1466 O O . LYS A 1 183 ? 13.761 10.135 -6.109 1.00 64.00 183 LYS A O 1
ATOM 1471 N N . GLY A 1 184 ? 12.269 11.641 -6.822 1.00 78.12 184 GLY A N 1
ATOM 1472 C CA . GLY A 1 184 ? 11.074 10.927 -6.357 1.00 78.12 184 GLY A CA 1
ATOM 1473 C C . GLY A 1 184 ? 10.653 9.709 -7.189 1.00 78.12 184 GLY A C 1
ATOM 1474 O O . GLY A 1 184 ? 9.507 9.300 -7.039 1.00 78.12 184 GLY A O 1
ATOM 1475 N N . HIS A 1 185 ? 11.534 9.179 -8.048 1.00 90.00 185 HIS A N 1
ATOM 1476 C CA . HIS A 1 185 ? 11.263 8.095 -9.001 1.00 90.00 185 HIS A CA 1
ATOM 1477 C C . HIS A 1 185 ? 12.118 6.877 -8.683 1.00 90.00 185 HIS A C 1
ATOM 1479 O O . HIS A 1 185 ? 13.342 7.001 -8.605 1.00 90.00 185 HIS A O 1
ATOM 1485 N N . VAL A 1 186 ? 11.491 5.716 -8.517 1.00 94.19 186 VAL A N 1
ATOM 1486 C CA . VAL A 1 186 ? 12.178 4.437 -8.298 1.00 94.19 186 VAL A CA 1
ATOM 1487 C C . VAL A 1 186 ? 11.372 3.323 -8.963 1.00 94.19 186 VAL A C 1
ATOM 1489 O O . VAL A 1 186 ? 10.182 3.190 -8.698 1.00 94.19 186 VAL A O 1
ATOM 1492 N N . GLY A 1 187 ? 11.989 2.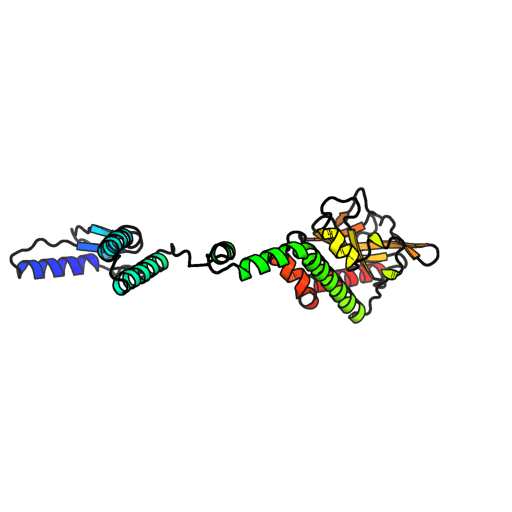502 -9.809 1.00 96.94 187 GLY A N 1
ATOM 1493 C CA . GLY A 1 187 ? 11.267 1.467 -10.541 1.00 96.94 187 GLY A CA 1
ATOM 1494 C C . GLY A 1 187 ? 12.139 0.443 -11.253 1.00 96.94 187 GLY A C 1
ATOM 1495 O O . GLY A 1 187 ? 13.370 0.514 -11.227 1.00 96.94 187 GLY A O 1
ATOM 1496 N N . TYR A 1 188 ? 11.470 -0.507 -11.898 1.00 98.25 188 TYR A N 1
ATOM 1497 C CA . TYR A 1 188 ? 12.076 -1.507 -12.769 1.00 98.25 188 TYR A CA 1
ATOM 1498 C C . TYR A 1 188 ? 11.593 -1.388 -14.205 1.00 98.25 188 TYR A C 1
ATOM 1500 O O . TYR A 1 188 ? 10.448 -1.026 -14.479 1.00 98.25 188 TYR A O 1
ATOM 1508 N N . TYR A 1 189 ? 12.511 -1.723 -15.103 1.00 97.94 189 TYR A N 1
ATOM 1509 C CA . TYR A 1 189 ? 12.373 -1.639 -16.543 1.00 97.94 189 TYR A CA 1
ATOM 1510 C C . TYR A 1 189 ? 12.435 -3.050 -17.114 1.00 97.94 189 TYR A C 1
ATOM 1512 O O . TYR A 1 189 ? 13.373 -3.795 -16.824 1.00 97.94 189 TYR A O 1
ATOM 1520 N N . PHE A 1 190 ? 11.459 -3.403 -17.943 1.00 97.88 190 PHE A N 1
ATOM 1521 C CA . PHE A 1 190 ? 11.358 -4.731 -18.530 1.00 97.88 190 PHE A CA 1
ATOM 1522 C C . PHE A 1 190 ? 11.284 -4.650 -20.048 1.00 97.88 190 PHE A C 1
ATOM 1524 O O . PHE A 1 190 ? 10.474 -3.908 -20.610 1.00 97.88 190 PHE A O 1
ATOM 1531 N N . ASP A 1 191 ? 12.110 -5.458 -20.701 1.00 95.81 191 ASP A N 1
ATOM 1532 C CA . ASP A 1 191 ? 11.922 -5.814 -22.096 1.00 95.81 191 ASP A CA 1
ATOM 1533 C C . ASP A 1 191 ? 10.825 -6.874 -22.178 1.00 95.81 191 ASP A C 1
ATOM 1535 O O . ASP A 1 191 ? 10.972 -8.021 -21.736 1.00 95.81 191 ASP A O 1
ATOM 1539 N N . CYS A 1 192 ? 9.694 -6.452 -22.730 1.00 95.38 192 CYS A N 1
ATOM 1540 C CA . CYS A 1 192 ? 8.557 -7.318 -22.946 1.00 95.38 192 CYS A CA 1
ATOM 1541 C C . CYS A 1 192 ? 8.459 -7.806 -24.393 1.00 95.38 192 CYS A C 1
ATOM 1543 O O . CYS A 1 192 ? 7.543 -8.572 -24.666 1.00 95.38 192 CYS A O 1
ATOM 1545 N N . GLY A 1 193 ? 9.350 -7.422 -25.312 1.00 91.88 193 GLY A N 1
ATOM 1546 C CA . GLY A 1 193 ? 9.234 -7.723 -26.741 1.00 91.88 193 GLY A CA 1
ATOM 1547 C C . GLY A 1 193 ? 8.143 -6.898 -27.427 1.00 91.88 193 GLY A C 1
ATOM 1548 O O . GLY A 1 193 ? 7.244 -7.463 -28.051 1.00 91.88 193 GLY A O 1
ATOM 1549 N N . PHE A 1 194 ? 8.172 -5.578 -27.220 1.00 89.94 194 PHE A N 1
ATOM 1550 C CA . PHE A 1 194 ? 7.337 -4.604 -27.931 1.00 89.94 194 PHE A CA 1
ATOM 1551 C C . PHE A 1 194 ? 7.989 -4.252 -29.285 1.00 89.94 194 PHE A C 1
ATOM 1553 O O . PHE A 1 194 ? 8.113 -5.121 -30.142 1.00 89.94 194 PHE A O 1
ATOM 1560 N N . SER A 1 195 ? 8.428 -3.005 -29.475 1.00 82.25 195 SER A N 1
ATOM 1561 C CA . SER A 1 195 ? 9.395 -2.593 -30.502 1.00 82.25 195 SER A CA 1
ATOM 1562 C C . SER A 1 195 ? 10.776 -2.378 -29.872 1.00 82.25 195 SER A C 1
ATOM 1564 O O . SER A 1 195 ? 10.865 -2.242 -28.655 1.00 82.25 195 SER A O 1
ATOM 1566 N N . ASP A 1 196 ? 11.833 -2.286 -30.686 1.00 79.56 196 ASP A N 1
ATOM 1567 C CA . ASP A 1 196 ? 13.241 -2.211 -30.235 1.00 79.56 196 ASP A CA 1
ATOM 1568 C C . ASP A 1 196 ? 13.537 -1.120 -29.183 1.00 79.56 196 ASP A C 1
ATOM 1570 O O . ASP A 1 196 ? 14.488 -1.219 -28.403 1.00 79.56 196 ASP A O 1
ATOM 1574 N N . ASP A 1 197 ? 12.729 -0.062 -29.155 1.00 91.69 197 ASP A N 1
ATOM 1575 C CA . ASP A 1 197 ? 12.880 1.091 -28.273 1.00 91.69 197 ASP A CA 1
ATOM 1576 C C . ASP A 1 197 ? 11.823 1.185 -27.162 1.00 91.69 197 ASP A C 1
ATOM 1578 O O . ASP A 1 197 ? 11.903 2.107 -26.353 1.00 91.69 197 ASP A O 1
ATOM 1582 N N . LEU A 1 198 ? 10.843 0.276 -27.090 1.00 93.25 198 LEU A N 1
ATOM 1583 C CA . LEU A 1 198 ? 9.756 0.337 -26.108 1.00 93.25 198 LEU A CA 1
ATOM 1584 C C . LEU A 1 198 ? 9.914 -0.692 -24.993 1.00 93.25 198 LEU A C 1
ATOM 1586 O O . LEU A 1 198 ? 10.088 -1.883 -25.235 1.00 93.25 198 LEU A O 1
ATOM 1590 N N . TYR A 1 199 ? 9.732 -0.224 -23.760 1.00 95.62 199 TYR A N 1
ATOM 1591 C CA . TYR A 1 199 ? 9.895 -1.023 -22.549 1.00 95.62 199 TYR A CA 1
ATOM 1592 C C . TYR A 1 199 ? 8.742 -0.771 -21.582 1.00 95.62 199 TYR A C 1
ATOM 1594 O O . TYR A 1 199 ? 8.111 0.291 -21.593 1.00 95.62 199 TYR A O 1
ATOM 1602 N N . LEU A 1 200 ? 8.472 -1.751 -20.724 1.00 97.38 200 LEU A N 1
ATOM 1603 C CA . LEU A 1 200 ? 7.573 -1.579 -19.591 1.00 97.38 200 LEU A CA 1
ATOM 1604 C C . LEU A 1 200 ? 8.353 -0.936 -18.439 1.00 97.38 200 LEU A C 1
ATOM 1606 O O . LEU A 1 200 ? 9.412 -1.428 -18.063 1.00 97.38 200 LEU A O 1
ATOM 1610 N N . LEU A 1 201 ? 7.795 0.113 -17.842 1.00 97.69 201 LEU A N 1
ATOM 1611 C CA . LEU A 1 201 ? 8.248 0.670 -16.570 1.00 97.69 201 LEU A CA 1
ATOM 1612 C C . LEU A 1 201 ? 7.186 0.396 -15.507 1.00 97.69 201 LEU A C 1
ATOM 1614 O O . LEU A 1 201 ? 6.024 0.753 -15.694 1.00 97.69 201 LEU A O 1
ATOM 1618 N N . VAL A 1 202 ? 7.593 -0.201 -14.389 1.00 98.06 202 VAL A N 1
ATOM 1619 C CA . VAL A 1 202 ? 6.826 -0.215 -13.138 1.00 98.06 202 VAL A CA 1
ATOM 1620 C C . VAL A 1 202 ? 7.596 0.660 -12.163 1.00 98.06 202 VAL A C 1
ATOM 1622 O O . VAL A 1 202 ? 8.720 0.320 -11.798 1.00 98.06 202 VAL A O 1
ATOM 1625 N N . GLU A 1 203 ? 7.032 1.794 -11.763 1.00 95.81 203 GLU A N 1
ATOM 1626 C CA . GLU A 1 203 ? 7.712 2.742 -10.884 1.00 95.81 203 GLU A CA 1
ATOM 1627 C C . GLU A 1 203 ? 6.805 3.301 -9.805 1.00 95.81 203 GLU A C 1
ATOM 1629 O O . GLU A 1 203 ? 5.584 3.347 -9.925 1.00 95.81 203 GLU A O 1
ATOM 1634 N N . ILE A 1 204 ? 7.443 3.804 -8.766 1.00 94.31 204 ILE A N 1
ATOM 1635 C CA . ILE A 1 204 ? 6.840 4.707 -7.810 1.00 94.31 204 ILE A CA 1
ATOM 1636 C C . ILE A 1 204 ? 7.333 6.118 -8.105 1.00 94.31 204 ILE A C 1
ATOM 1638 O O . ILE A 1 204 ? 8.531 6.355 -8.258 1.00 94.31 204 ILE A O 1
ATOM 1642 N N . ALA A 1 205 ? 6.395 7.051 -8.192 1.00 90.25 205 ALA A N 1
ATOM 1643 C CA . ALA A 1 205 ? 6.651 8.449 -8.483 1.00 90.25 205 ALA A CA 1
ATOM 1644 C C . ALA A 1 205 ? 5.828 9.307 -7.526 1.00 90.25 205 ALA A C 1
ATOM 1646 O O . ALA A 1 205 ? 4.654 9.022 -7.310 1.00 90.25 205 ALA A O 1
ATOM 1647 N N . THR A 1 206 ? 6.453 10.337 -6.949 1.00 85.88 206 THR A N 1
ATOM 1648 C CA . THR A 1 206 ? 5.864 11.184 -5.893 1.00 85.88 206 THR A CA 1
ATOM 1649 C C . THR A 1 206 ? 5.327 10.366 -4.717 1.00 85.88 206 THR A C 1
ATOM 1651 O O . THR A 1 206 ? 6.125 9.976 -3.865 1.00 85.88 206 THR A O 1
ATOM 1654 N N . ASP A 1 207 ? 4.026 10.075 -4.688 1.00 90.44 207 ASP A N 1
ATOM 1655 C CA . ASP A 1 207 ? 3.365 9.261 -3.661 1.00 90.44 207 ASP A CA 1
ATOM 1656 C C . ASP A 1 207 ? 2.685 8.011 -4.238 1.00 90.44 207 ASP A C 1
ATOM 1658 O O . ASP A 1 207 ? 2.128 7.214 -3.484 1.00 90.44 207 ASP A O 1
ATOM 1662 N N . HIS A 1 208 ? 2.696 7.844 -5.561 1.00 92.81 208 HIS A N 1
ATOM 1663 C CA . HIS A 1 208 ? 1.860 6.891 -6.280 1.00 92.81 208 HIS A CA 1
ATOM 1664 C C . HIS A 1 208 ? 2.674 5.796 -6.960 1.00 92.81 208 HIS A C 1
ATOM 1666 O O . HIS A 1 208 ? 3.809 6.004 -7.393 1.00 92.81 208 HIS A O 1
ATOM 1672 N N . LEU A 1 209 ? 2.053 4.626 -7.085 1.00 95.38 209 LEU A N 1
ATOM 1673 C CA . LEU A 1 209 ? 2.541 3.549 -7.933 1.00 95.38 209 LEU A CA 1
ATOM 1674 C C . LEU A 1 209 ? 1.997 3.723 -9.352 1.00 95.38 209 LEU A C 1
ATOM 1676 O O . LEU A 1 209 ? 0.804 3.945 -9.563 1.00 95.38 209 LEU A O 1
ATOM 1680 N N . HIS A 1 210 ? 2.870 3.544 -10.331 1.00 96.25 210 HIS A N 1
ATOM 1681 C CA . HIS A 1 210 ? 2.553 3.603 -11.741 1.00 96.25 210 HIS A CA 1
ATOM 1682 C C . HIS A 1 210 ? 3.131 2.401 -12.484 1.00 96.25 210 HIS A C 1
ATOM 1684 O O . HIS A 1 210 ? 4.195 1.882 -12.151 1.00 96.25 210 HIS A O 1
ATOM 1690 N N . PHE A 1 211 ? 2.456 2.000 -13.555 1.00 97.38 211 PHE A N 1
ATOM 1691 C CA . PHE A 1 211 ? 3.084 1.189 -14.591 1.00 97.38 211 PHE A CA 1
ATOM 1692 C C . PHE A 1 211 ? 2.678 1.688 -15.971 1.00 97.38 211 PHE A C 1
ATOM 1694 O O . PHE A 1 211 ? 1.618 2.302 -16.140 1.00 97.38 211 PHE A O 1
ATOM 1701 N N . GLY A 1 212 ? 3.526 1.456 -16.962 1.00 96.25 212 GLY A N 1
ATOM 1702 C CA . GLY A 1 212 ? 3.323 2.041 -18.272 1.00 96.25 212 GLY A CA 1
ATOM 1703 C C . GLY A 1 212 ? 4.439 1.755 -19.255 1.00 96.25 212 GLY A C 1
ATOM 1704 O O . GLY A 1 212 ? 5.304 0.920 -19.011 1.00 96.25 212 GLY A O 1
ATOM 1705 N N . ILE A 1 213 ? 4.395 2.466 -20.374 1.00 95.31 213 ILE A N 1
ATOM 1706 C CA . ILE A 1 213 ? 5.321 2.298 -21.487 1.00 95.31 213 ILE A CA 1
ATOM 1707 C C . ILE A 1 213 ? 6.261 3.495 -21.549 1.00 95.31 213 ILE A C 1
ATOM 1709 O O . ILE A 1 213 ? 5.827 4.651 -21.488 1.00 95.31 213 ILE A O 1
ATOM 1713 N N . VAL A 1 214 ? 7.546 3.189 -21.695 1.00 95.19 214 VAL A N 1
ATOM 1714 C CA . VAL A 1 214 ? 8.630 4.154 -21.864 1.00 95.19 214 VAL A CA 1
ATOM 1715 C C . VAL A 1 214 ? 9.421 3.866 -23.132 1.00 95.19 214 VAL A C 1
ATOM 1717 O O . VAL A 1 214 ? 9.432 2.738 -23.623 1.00 95.19 214 VAL A O 1
ATOM 1720 N N . THR A 1 215 ? 10.107 4.890 -23.637 1.00 95.19 215 THR A N 1
ATOM 1721 C CA . THR A 1 215 ? 11.065 4.754 -24.735 1.00 95.19 215 THR A CA 1
ATOM 1722 C C . THR A 1 215 ? 12.488 4.791 -24.191 1.00 95.19 215 THR A C 1
ATOM 1724 O O . THR A 1 215 ? 12.863 5.745 -23.504 1.00 95.19 215 THR A O 1
ATOM 1727 N N . CYS A 1 216 ? 13.288 3.785 -24.530 1.00 94.19 216 CYS A N 1
ATOM 1728 C CA . CYS A 1 216 ? 14.708 3.740 -24.209 1.00 94.19 216 CYS A CA 1
ATOM 1729 C C . CYS A 1 216 ? 15.533 3.588 -25.487 1.00 94.19 216 CYS A C 1
ATOM 1731 O O . CYS A 1 216 ? 15.204 2.788 -26.358 1.00 94.19 216 CYS A O 1
ATOM 1733 N N . ILE A 1 217 ? 16.642 4.319 -25.574 1.00 92.81 217 ILE A N 1
ATOM 1734 C CA . ILE A 1 217 ? 17.632 4.160 -26.644 1.00 92.81 217 ILE A CA 1
ATOM 1735 C C . ILE A 1 217 ? 18.885 3.490 -26.085 1.00 92.81 217 ILE A C 1
ATOM 1737 O O . ILE A 1 217 ? 19.328 3.809 -24.982 1.00 92.81 217 ILE A O 1
ATOM 1741 N N . ASN A 1 218 ? 19.467 2.554 -26.832 1.00 85.31 218 ASN A N 1
ATOM 1742 C CA . ASN A 1 218 ? 20.738 1.945 -26.450 1.00 85.31 218 ASN A CA 1
ATOM 1743 C C . ASN A 1 218 ? 21.886 2.889 -26.832 1.00 85.31 218 ASN A C 1
ATOM 1745 O O . ASN A 1 218 ? 22.292 2.962 -27.993 1.00 85.31 218 ASN A O 1
ATOM 1749 N N . ALA A 1 219 ? 22.395 3.626 -25.849 1.00 77.81 219 ALA A N 1
ATOM 1750 C CA . ALA A 1 219 ? 23.574 4.461 -25.981 1.00 77.81 219 ALA A CA 1
ATOM 1751 C C . ALA A 1 219 ? 24.769 3.714 -25.376 1.00 77.81 219 ALA A C 1
ATOM 1753 O O . ALA A 1 219 ? 24.927 3.625 -24.160 1.00 77.81 219 ALA A O 1
ATOM 1754 N N . THR A 1 220 ? 25.654 3.194 -26.227 1.00 68.94 220 THR A N 1
ATOM 1755 C CA . THR A 1 220 ? 26.979 2.708 -25.794 1.00 68.94 220 THR A CA 1
ATOM 1756 C C . THR A 1 220 ? 26.909 1.635 -24.688 1.00 68.94 220 THR A C 1
ATOM 1758 O O . THR A 1 220 ? 27.611 1.721 -23.682 1.00 68.94 220 THR A O 1
ATOM 1761 N N . ALA A 1 221 ? 26.052 0.621 -24.874 1.00 80.56 221 ALA A N 1
ATOM 1762 C CA . ALA A 1 221 ? 25.809 -0.504 -23.955 1.00 80.56 221 ALA A CA 1
ATOM 1763 C C . ALA A 1 221 ? 24.982 -0.196 -22.690 1.00 80.56 221 ALA A C 1
ATOM 1765 O O . ALA A 1 221 ? 24.840 -1.068 -21.829 1.00 80.56 221 ALA A O 1
ATOM 1766 N N . ARG A 1 222 ? 24.402 1.004 -22.578 1.00 91.12 222 ARG A N 1
ATOM 1767 C CA . ARG A 1 222 ? 23.396 1.331 -21.558 1.00 91.12 222 ARG A CA 1
ATOM 1768 C C . ARG A 1 222 ? 22.125 1.874 -22.197 1.00 91.12 222 ARG A C 1
ATOM 1770 O O . ARG A 1 222 ? 22.166 2.514 -23.242 1.00 91.12 222 ARG A O 1
ATOM 1777 N N . TYR A 1 223 ? 20.997 1.642 -21.537 1.00 93.56 223 TYR A N 1
ATOM 1778 C CA . TYR A 1 223 ? 19.707 2.178 -21.954 1.00 93.56 223 TYR A CA 1
ATOM 1779 C C . TYR A 1 223 ? 19.498 3.575 -21.371 1.00 93.56 223 TYR A C 1
ATOM 1781 O O . TYR A 1 223 ? 19.514 3.766 -20.152 1.00 93.56 223 TYR A O 1
ATOM 1789 N N . GLU A 1 224 ? 19.292 4.557 -22.240 1.00 94.62 224 GLU A N 1
ATOM 1790 C CA . GLU A 1 224 ? 18.929 5.919 -21.865 1.00 94.62 224 GLU A CA 1
ATOM 1791 C C . GLU A 1 224 ? 17.435 6.142 -22.065 1.00 94.62 224 GLU A C 1
ATOM 1793 O O . GLU A 1 224 ? 16.898 5.921 -23.150 1.00 94.62 224 GLU A O 1
ATOM 1798 N N . LEU A 1 225 ? 16.770 6.611 -21.010 1.00 93.88 225 LEU A N 1
ATOM 1799 C CA . LEU A 1 225 ? 15.366 6.992 -21.062 1.00 93.88 225 LEU A CA 1
ATOM 1800 C C . LEU A 1 225 ? 15.210 8.291 -21.866 1.00 93.88 225 LEU A C 1
ATOM 1802 O O . LEU A 1 225 ? 15.835 9.311 -21.550 1.00 93.88 225 LEU A O 1
ATOM 1806 N N . VAL A 1 226 ? 14.331 8.271 -22.863 1.00 94.62 226 VAL A N 1
ATOM 1807 C CA . VAL A 1 226 ? 13.980 9.437 -23.685 1.00 94.62 226 VAL A CA 1
ATOM 1808 C C . VAL A 1 226 ? 12.480 9.709 -23.625 1.00 94.62 226 VAL A C 1
ATOM 1810 O O . VAL A 1 226 ? 11.707 8.910 -23.099 1.00 94.62 226 VAL A O 1
ATOM 1813 N N . ASP A 1 227 ? 12.065 10.872 -24.125 1.00 94.94 227 ASP A N 1
ATOM 1814 C CA . ASP A 1 227 ? 10.646 11.218 -24.175 1.00 94.94 227 ASP A CA 1
ATOM 1815 C C . ASP A 1 227 ? 9.901 10.251 -25.098 1.00 94.94 227 ASP A C 1
ATOM 1817 O O . ASP A 1 227 ? 10.220 10.118 -26.280 1.00 94.94 227 ASP A O 1
ATOM 1821 N N . THR A 1 228 ? 8.880 9.602 -24.550 1.00 92.50 228 THR A N 1
ATOM 1822 C CA . THR A 1 228 ? 7.967 8.746 -25.301 1.00 92.50 228 THR A CA 1
ATOM 1823 C C . THR A 1 228 ? 6.992 9.635 -26.065 1.00 92.50 228 THR A C 1
ATOM 1825 O O . THR A 1 228 ? 6.266 10.408 -25.434 1.00 92.50 228 THR A O 1
ATOM 1828 N N . PRO A 1 229 ? 6.938 9.555 -27.406 1.00 86.94 229 PRO A N 1
ATOM 1829 C CA . PRO A 1 229 ? 6.065 10.417 -28.189 1.00 86.94 229 PRO A CA 1
ATOM 1830 C C . PRO A 1 229 ? 4.586 10.246 -27.825 1.00 86.94 229 PRO A C 1
ATOM 1832 O O . PRO A 1 229 ? 4.103 9.139 -27.579 1.00 86.94 229 PRO A O 1
ATOM 1835 N N . GLU A 1 230 ? 3.830 11.342 -27.878 1.00 85.00 230 GLU A N 1
ATOM 1836 C CA . GLU A 1 230 ? 2.380 11.344 -27.626 1.00 85.00 230 GLU A CA 1
ATOM 1837 C C . GLU A 1 230 ? 1.611 10.446 -28.611 1.00 85.00 230 GLU A C 1
ATOM 1839 O O . GLU A 1 230 ? 0.585 9.870 -28.263 1.00 85.00 230 GLU A O 1
ATOM 1844 N N . THR A 1 231 ? 2.145 10.273 -29.823 1.00 79.25 231 THR A N 1
ATOM 1845 C CA . THR A 1 231 ? 1.583 9.420 -30.879 1.00 79.25 231 THR A CA 1
ATOM 1846 C C . THR A 1 231 ? 1.707 7.924 -30.595 1.00 79.25 231 THR A C 1
ATOM 1848 O O . THR A 1 231 ? 0.990 7.139 -31.209 1.00 79.25 231 THR A O 1
ATOM 1851 N N . ARG A 1 232 ? 2.564 7.506 -29.653 1.00 73.75 232 ARG A N 1
ATOM 1852 C CA . ARG A 1 232 ? 2.711 6.100 -29.235 1.00 73.75 232 ARG A CA 1
ATOM 1853 C C . ARG A 1 232 ? 1.687 5.728 -28.159 1.00 73.75 232 ARG A C 1
ATOM 1855 O O . ARG A 1 232 ? 2.021 5.192 -27.105 1.00 73.75 232 ARG A O 1
ATOM 1862 N N . PHE A 1 233 ? 0.430 6.072 -28.423 1.00 68.69 233 PHE A N 1
ATOM 1863 C CA . PHE A 1 233 ? -0.684 5.866 -27.507 1.00 68.69 233 PHE A CA 1
ATOM 1864 C C . PHE A 1 233 ? -1.002 4.378 -27.342 1.00 68.69 233 PHE A C 1
ATOM 1866 O O . PHE A 1 233 ? -1.145 3.648 -28.321 1.00 68.69 233 PHE A O 1
ATOM 1873 N N . SER A 1 234 ? -1.186 3.952 -26.093 1.00 72.00 234 SER A N 1
ATOM 1874 C CA . SER A 1 234 ? -1.753 2.645 -25.756 1.00 72.00 234 SER A CA 1
ATOM 1875 C C . SER A 1 234 ? -3.077 2.845 -25.011 1.00 72.00 234 SER A C 1
ATOM 1877 O O . SER A 1 234 ? -3.104 3.607 -24.036 1.00 72.00 234 SER A O 1
ATOM 1879 N N . PRO A 1 235 ? -4.178 2.188 -25.429 1.00 77.69 235 PRO A N 1
ATOM 1880 C CA . PRO A 1 235 ? -5.472 2.324 -24.771 1.00 77.69 235 PRO A CA 1
ATOM 1881 C C . PRO A 1 235 ? -5.388 2.074 -23.261 1.00 77.69 235 PRO A C 1
ATOM 1883 O O . PRO A 1 235 ? -4.869 1.054 -22.816 1.00 77.69 235 PRO A O 1
ATOM 1886 N N . GLY A 1 236 ? -5.924 3.007 -22.471 1.00 84.06 236 GLY A N 1
ATOM 1887 C CA . GLY A 1 236 ? -5.960 2.905 -21.009 1.00 84.06 236 GLY A CA 1
ATOM 1888 C C . GLY A 1 236 ? -4.752 3.497 -20.273 1.00 84.06 236 GLY A C 1
ATOM 1889 O O . GLY A 1 236 ? -4.750 3.477 -19.042 1.00 84.06 236 GLY A O 1
ATOM 1890 N N . LEU A 1 237 ? -3.766 4.058 -20.984 1.00 93.19 237 LEU A N 1
ATOM 1891 C CA . LEU A 1 237 ? -2.671 4.825 -20.383 1.00 93.19 237 LEU A CA 1
ATOM 1892 C C . LEU A 1 237 ? -2.885 6.334 -20.539 1.00 93.19 237 LEU A C 1
ATOM 1894 O O . LEU A 1 237 ? -3.425 6.803 -21.540 1.00 93.19 237 LEU A O 1
ATOM 1898 N N . ALA A 1 238 ? -2.435 7.099 -19.544 1.00 93.50 238 ALA A N 1
ATOM 1899 C CA . ALA A 1 238 ? -2.420 8.555 -19.595 1.00 93.50 238 ALA A CA 1
ATOM 1900 C C . ALA A 1 238 ? -1.009 9.063 -19.911 1.00 93.50 238 ALA A C 1
ATOM 1902 O O . ALA A 1 238 ? -0.033 8.601 -19.319 1.00 93.50 238 ALA A O 1
ATOM 1903 N N . HIS A 1 239 ? -0.908 10.058 -20.790 1.00 94.00 239 HIS A N 1
ATOM 1904 C CA . HIS A 1 239 ? 0.359 10.706 -21.114 1.00 94.00 239 HIS A CA 1
ATOM 1905 C C . HIS A 1 239 ? 0.832 11.591 -19.944 1.00 94.00 239 HIS A C 1
ATOM 1907 O O . HIS A 1 239 ? 0.116 12.486 -19.486 1.00 94.00 239 HIS A O 1
ATOM 1913 N N . ARG A 1 240 ? 2.043 11.343 -19.439 1.00 92.62 240 ARG A N 1
ATOM 1914 C CA . ARG A 1 240 ? 2.655 12.030 -18.296 1.00 92.62 240 ARG A CA 1
ATOM 1915 C C . ARG A 1 240 ? 3.730 12.999 -18.774 1.00 92.62 240 ARG A C 1
ATOM 1917 O O . ARG A 1 240 ? 4.743 12.587 -19.327 1.00 92.62 240 ARG A O 1
ATOM 1924 N N . LYS A 1 241 ? 3.520 14.292 -18.509 1.00 91.50 241 LYS A N 1
ATOM 1925 C CA . LYS A 1 241 ? 4.437 15.396 -18.846 1.00 91.50 241 LYS A CA 1
ATOM 1926 C C . LYS A 1 241 ? 5.034 16.005 -17.574 1.00 91.50 241 LYS A C 1
ATOM 1928 O O . LYS A 1 241 ? 4.726 17.139 -17.206 1.00 91.50 241 LYS A O 1
ATOM 1933 N N . TRP A 1 242 ? 5.809 15.217 -16.834 1.00 89.06 242 TRP A N 1
ATOM 1934 C CA . TRP A 1 242 ? 6.406 15.654 -15.570 1.00 89.06 242 TRP A CA 1
ATOM 1935 C C . TRP A 1 242 ? 7.656 16.505 -15.804 1.00 89.06 242 TRP A C 1
ATOM 1937 O O . TRP A 1 242 ? 8.439 16.241 -16.704 1.00 89.06 242 TRP A O 1
ATOM 1947 N N . LYS A 1 243 ? 7.862 17.546 -14.987 1.00 82.81 243 LYS A N 1
ATOM 1948 C CA . LYS A 1 243 ? 8.958 18.513 -15.202 1.00 82.81 243 LYS A CA 1
ATOM 1949 C C . LYS A 1 243 ? 10.357 17.910 -15.027 1.00 82.81 243 LYS A C 1
ATOM 1951 O O . LYS A 1 243 ? 11.303 18.396 -15.633 1.00 82.81 243 LYS A O 1
ATOM 1956 N N . SER A 1 244 ? 10.490 16.911 -14.159 1.00 81.56 244 SER A N 1
ATOM 1957 C CA . SER A 1 244 ? 11.767 16.325 -13.728 1.00 81.56 244 SER A CA 1
ATOM 1958 C C . SER A 1 244 ? 11.984 14.896 -14.230 1.00 81.56 244 SER A C 1
ATOM 1960 O O . SER A 1 244 ? 12.924 14.242 -13.790 1.00 81.56 244 SER A O 1
ATOM 1962 N N . PHE A 1 245 ? 11.123 14.402 -15.120 1.00 87.19 245 PHE A N 1
ATOM 1963 C CA . PHE A 1 245 ? 11.185 13.045 -15.656 1.00 87.19 245 PHE A CA 1
ATOM 1964 C C . PHE A 1 245 ? 10.807 13.048 -17.137 1.00 87.19 245 PHE A C 1
ATOM 1966 O O . PHE A 1 245 ? 10.156 13.979 -17.608 1.00 87.19 245 PHE A O 1
ATOM 1973 N N . LYS A 1 246 ? 11.235 12.025 -17.879 1.00 92.00 246 LYS A N 1
ATOM 1974 C CA . LYS A 1 246 ? 10.915 11.920 -19.306 1.00 92.00 246 LYS A CA 1
ATOM 1975 C C . LYS A 1 246 ? 9.426 11.696 -19.518 1.00 92.00 246 LYS A C 1
ATOM 1977 O O . LYS A 1 246 ? 8.742 11.117 -18.675 1.00 92.00 246 LYS A O 1
ATOM 1982 N N . GLN A 1 247 ? 8.926 12.171 -20.651 1.00 94.00 247 GLN A N 1
ATOM 1983 C CA . GLN A 1 247 ? 7.540 11.952 -21.038 1.00 94.00 247 GLN A CA 1
ATOM 1984 C C . GLN A 1 247 ? 7.293 10.461 -21.264 1.00 94.00 247 GLN A C 1
ATOM 1986 O O . GLN A 1 247 ? 8.107 9.769 -21.878 1.00 94.00 247 GLN A O 1
ATOM 1991 N N . TRP A 1 248 ? 6.178 9.957 -20.750 1.00 94.50 248 TRP A N 1
ATOM 1992 C CA . TRP A 1 248 ? 5.835 8.539 -20.829 1.00 94.50 248 TRP A CA 1
ATOM 1993 C C . TRP A 1 248 ? 4.333 8.326 -20.672 1.00 94.50 248 TRP A C 1
ATOM 1995 O O . TRP A 1 248 ? 3.610 9.246 -20.292 1.00 94.50 248 TRP A O 1
ATOM 2005 N N . HIS A 1 249 ? 3.837 7.131 -20.981 1.00 94.75 249 HIS A N 1
ATOM 2006 C CA . HIS A 1 249 ? 2.413 6.809 -20.849 1.00 94.75 249 HIS A CA 1
ATOM 2007 C C . HIS A 1 249 ? 2.224 5.832 -19.703 1.00 94.75 249 HIS A C 1
ATOM 2009 O O . HIS A 1 249 ? 2.840 4.773 -19.712 1.00 94.75 249 HIS A O 1
ATOM 2015 N N . SER A 1 250 ? 1.375 6.158 -18.726 1.00 95.94 250 SER A N 1
ATOM 2016 C CA . SER A 1 250 ? 1.214 5.323 -17.533 1.00 95.94 250 SER A CA 1
ATOM 2017 C C . SER A 1 250 ? -0.190 5.297 -16.951 1.00 95.94 250 SER A C 1
ATOM 2019 O O . SER A 1 250 ? -0.971 6.253 -17.053 1.00 95.94 250 SER A O 1
ATOM 2021 N N . LYS A 1 251 ? -0.488 4.193 -16.268 1.00 95.69 251 LYS A N 1
ATOM 2022 C CA . LYS A 1 251 ? -1.649 4.025 -15.402 1.00 95.69 251 LYS A CA 1
ATOM 2023 C C . LYS A 1 251 ? -1.240 4.317 -13.962 1.00 95.69 251 LYS A C 1
ATOM 2025 O O . LYS A 1 251 ? -0.205 3.854 -13.498 1.00 95.69 251 LYS A O 1
ATOM 2030 N N . ASP A 1 252 ? -2.049 5.115 -13.276 1.00 94.56 252 ASP A N 1
ATOM 2031 C CA . ASP A 1 252 ? -1.925 5.356 -11.837 1.00 94.56 252 ASP A CA 1
ATOM 2032 C C . ASP A 1 252 ? -2.645 4.236 -11.079 1.00 94.56 252 ASP A C 1
ATOM 2034 O O . ASP A 1 252 ? -3.785 3.897 -11.411 1.00 94.56 252 ASP A O 1
ATOM 2038 N N . CYS A 1 253 ? -1.960 3.639 -10.109 1.00 93.12 253 CYS A N 1
ATOM 2039 C CA . CYS A 1 253 ? -2.446 2.512 -9.318 1.00 93.12 253 CYS A CA 1
ATOM 2040 C C . CYS A 1 253 ? -2.825 2.907 -7.886 1.00 93.12 253 CYS A C 1
ATOM 2042 O O . CYS A 1 253 ? -3.284 2.052 -7.132 1.00 93.12 253 CYS A O 1
ATOM 2044 N N . GLY A 1 254 ? -2.674 4.183 -7.529 1.00 91.69 254 GLY A N 1
ATOM 2045 C CA . GLY A 1 254 ? -3.000 4.720 -6.216 1.00 91.69 254 GLY A CA 1
ATOM 2046 C C . GLY A 1 254 ? -1.777 5.118 -5.396 1.00 91.69 254 GLY A C 1
ATOM 2047 O O . GLY A 1 254 ? -0.629 4.806 -5.726 1.00 91.69 254 GLY A O 1
ATOM 2048 N N . ASN A 1 255 ? -2.062 5.833 -4.309 1.00 91.75 255 ASN A N 1
ATOM 2049 C CA . ASN A 1 255 ? -1.069 6.291 -3.349 1.00 91.75 255 ASN A CA 1
ATOM 2050 C C . ASN A 1 255 ? -0.560 5.110 -2.517 1.00 91.75 255 ASN A C 1
ATOM 2052 O O . ASN A 1 255 ? -1.353 4.330 -1.997 1.00 91.75 255 ASN A O 1
ATOM 2056 N N . ILE A 1 256 ? 0.756 5.001 -2.373 1.00 91.12 256 ILE A N 1
ATOM 2057 C CA . ILE A 1 256 ? 1.404 3.972 -1.556 1.00 91.12 256 ILE A CA 1
ATOM 2058 C C . ILE A 1 256 ? 2.303 4.559 -0.460 1.00 91.12 256 ILE A C 1
ATOM 2060 O O . ILE A 1 256 ? 2.864 3.816 0.344 1.00 91.12 256 ILE A O 1
ATOM 2064 N N . ARG A 1 257 ? 2.475 5.888 -0.403 1.00 88.25 257 ARG A N 1
ATOM 2065 C CA . ARG A 1 257 ? 3.398 6.532 0.546 1.00 88.25 257 ARG A CA 1
ATOM 2066 C C . ARG A 1 257 ? 2.917 6.405 1.989 1.00 88.25 257 ARG A C 1
ATOM 2068 O O . ARG A 1 257 ? 3.731 6.217 2.899 1.00 88.25 257 ARG A O 1
ATOM 2075 N N . SER A 1 258 ? 1.607 6.513 2.202 1.00 82.62 258 SER A N 1
ATOM 2076 C CA . SER A 1 258 ? 0.989 6.358 3.523 1.00 82.62 258 SER A CA 1
ATOM 2077 C C . SER A 1 258 ? 1.200 4.950 4.089 1.00 82.62 258 SER A C 1
ATOM 2079 O O . SER A 1 258 ? 1.391 4.824 5.300 1.00 82.62 258 SER A O 1
ATOM 2081 N N . LEU A 1 259 ? 1.254 3.930 3.219 1.00 85.00 259 LEU A N 1
ATOM 2082 C CA . LEU A 1 259 ? 1.090 2.519 3.581 1.00 85.00 259 LEU A CA 1
ATOM 2083 C C . LEU A 1 259 ? -0.175 2.295 4.415 1.00 85.00 259 LEU A C 1
ATOM 2085 O O . LEU A 1 259 ? -0.120 1.705 5.490 1.00 85.00 259 LEU A O 1
ATOM 2089 N N . ASP A 1 260 ? -1.304 2.814 3.939 1.00 85.25 260 ASP A N 1
ATOM 2090 C CA . ASP A 1 260 ? -2.605 2.390 4.454 1.00 85.25 260 ASP A CA 1
ATOM 2091 C C . ASP A 1 260 ? -2.895 0.922 4.098 1.00 85.25 260 ASP A C 1
ATOM 2093 O O . ASP A 1 260 ? -2.133 0.274 3.376 1.00 85.25 260 ASP A O 1
ATOM 2097 N N . ASP A 1 261 ? -4.006 0.391 4.608 1.00 84.69 261 ASP A N 1
ATOM 2098 C CA . ASP A 1 261 ? -4.385 -1.011 4.412 1.00 84.69 261 ASP A CA 1
ATOM 2099 C C . ASP A 1 261 ? -4.418 -1.402 2.925 1.00 84.69 261 ASP A C 1
ATOM 2101 O O . ASP A 1 261 ? -3.964 -2.484 2.558 1.00 84.69 261 ASP A O 1
ATOM 2105 N N . THR A 1 262 ? -4.863 -0.494 2.047 1.00 85.44 262 THR A N 1
ATOM 2106 C CA . THR A 1 262 ? -4.919 -0.749 0.599 1.00 85.44 262 THR A CA 1
ATOM 2107 C C . THR A 1 262 ? -3.517 -0.838 -0.003 1.00 85.44 262 THR A C 1
ATOM 2109 O O . THR A 1 262 ? -3.225 -1.748 -0.781 1.00 85.44 262 THR A O 1
ATOM 2112 N N . ALA A 1 263 ? -2.622 0.078 0.365 1.00 87.94 263 ALA A N 1
ATOM 2113 C CA . ALA A 1 263 ? -1.233 0.052 -0.080 1.00 87.94 263 ALA A CA 1
ATOM 2114 C C . ALA A 1 263 ? -0.467 -1.169 0.463 1.00 87.94 263 ALA A C 1
ATOM 2116 O O . ALA A 1 263 ? 0.350 -1.751 -0.252 1.00 87.94 263 ALA A O 1
ATOM 2117 N N . ILE A 1 264 ? -0.742 -1.592 1.700 1.00 87.56 264 ILE A N 1
ATOM 2118 C CA . ILE A 1 264 ? -0.145 -2.793 2.301 1.00 87.56 264 ILE A CA 1
ATOM 2119 C C . ILE A 1 264 ? -0.598 -4.049 1.555 1.00 87.56 264 ILE A C 1
ATOM 2121 O O . ILE A 1 264 ? 0.245 -4.863 1.172 1.00 87.56 264 ILE A O 1
ATOM 2125 N N . GLU A 1 265 ? -1.902 -4.197 1.308 1.00 87.31 265 GLU A N 1
ATOM 2126 C CA . GLU A 1 265 ? -2.444 -5.309 0.520 1.00 87.31 265 GLU A CA 1
ATOM 2127 C C . GLU A 1 265 ? -1.809 -5.372 -0.874 1.00 87.31 265 GLU A C 1
ATOM 2129 O O . GLU A 1 265 ? -1.446 -6.451 -1.346 1.00 87.31 265 GLU A O 1
ATOM 2134 N N . LEU A 1 266 ? -1.608 -4.216 -1.512 1.00 85.56 266 LEU A N 1
ATOM 2135 C CA . LEU A 1 266 ? -0.968 -4.126 -2.820 1.00 85.56 266 LEU A CA 1
ATOM 2136 C C . LEU A 1 266 ? 0.499 -4.581 -2.794 1.00 85.56 266 LEU A C 1
ATOM 2138 O O . LEU A 1 266 ? 0.907 -5.379 -3.639 1.00 85.56 266 LEU A O 1
ATOM 2142 N N . LEU A 1 267 ? 1.293 -4.081 -1.841 1.00 86.44 267 LEU A N 1
ATOM 2143 C CA . LEU A 1 267 ? 2.731 -4.363 -1.767 1.00 86.44 267 LEU A CA 1
ATOM 2144 C C . LEU A 1 267 ? 3.032 -5.797 -1.319 1.00 86.44 267 LEU A C 1
ATOM 2146 O O . LEU A 1 267 ? 3.974 -6.413 -1.816 1.00 86.44 267 LEU A O 1
ATOM 2150 N N . LEU A 1 268 ? 2.242 -6.336 -0.388 1.00 85.81 268 LEU A N 1
ATOM 2151 C CA . LEU A 1 268 ? 2.452 -7.681 0.156 1.00 85.81 268 LEU A CA 1
ATOM 2152 C C . LEU A 1 268 ? 1.735 -8.775 -0.646 1.00 85.81 268 LEU A C 1
ATOM 2154 O O . LEU A 1 268 ? 2.086 -9.946 -0.523 1.00 85.81 268 LEU A O 1
ATOM 2158 N N . GLY A 1 269 ? 0.738 -8.413 -1.456 1.00 88.12 269 GLY A N 1
ATOM 2159 C CA . GLY A 1 269 ? -0.138 -9.344 -2.168 1.00 88.12 269 GLY A CA 1
ATOM 2160 C C . GLY A 1 269 ? 0.031 -9.371 -3.687 1.00 88.12 269 GLY A C 1
ATOM 2161 O O . GLY A 1 269 ? -0.877 -9.846 -4.372 1.00 88.12 269 GLY A O 1
ATOM 2162 N N . PHE A 1 270 ? 1.145 -8.868 -4.238 1.00 91.88 270 PHE A N 1
ATOM 2163 C CA . PHE A 1 270 ? 1.305 -8.661 -5.685 1.00 91.88 270 PHE A CA 1
ATOM 2164 C C . PHE A 1 270 ? 0.946 -9.892 -6.539 1.00 91.88 270 PHE A C 1
ATOM 2166 O O . PHE A 1 270 ? 0.210 -9.760 -7.518 1.00 91.88 270 PHE A O 1
ATOM 2173 N N . GLU A 1 271 ? 1.397 -11.090 -6.159 1.00 88.44 271 GLU A N 1
ATOM 2174 C CA . GLU A 1 271 ? 1.191 -12.321 -6.942 1.00 88.44 271 GLU A CA 1
ATOM 2175 C C . GLU A 1 271 ? -0.283 -12.669 -7.206 1.00 88.44 271 GLU A C 1
ATOM 2177 O O . GLU A 1 271 ? -0.611 -13.181 -8.280 1.00 88.44 271 GLU A O 1
ATOM 2182 N N . GLY A 1 272 ? -1.167 -12.375 -6.247 1.00 87.69 272 GLY A N 1
ATOM 2183 C CA . GLY A 1 272 ? -2.618 -12.565 -6.361 1.00 87.69 272 GLY A CA 1
ATOM 2184 C C . GLY A 1 272 ? -3.380 -11.281 -6.698 1.00 87.69 272 GLY A C 1
ATOM 2185 O O . GLY A 1 272 ? -4.610 -11.283 -6.717 1.00 87.69 272 GLY A O 1
ATOM 2186 N N . SER A 1 273 ? -2.670 -10.175 -6.924 1.00 90.00 273 SER A N 1
ATOM 2187 C CA . SER A 1 273 ? -3.273 -8.855 -7.070 1.00 90.00 273 SER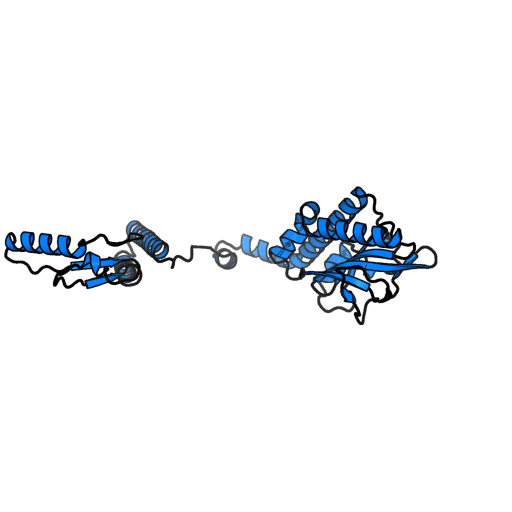 A CA 1
ATOM 2188 C C . SER A 1 273 ? -3.879 -8.630 -8.457 1.00 90.00 273 SER A C 1
ATOM 2190 O O . SER A 1 273 ? -3.416 -9.149 -9.477 1.00 90.00 273 SER A O 1
ATOM 2192 N N . LYS A 1 274 ? -4.871 -7.735 -8.513 1.00 92.25 274 LYS A N 1
ATOM 2193 C CA . LYS A 1 274 ? -5.384 -7.194 -9.778 1.00 92.25 274 LYS A CA 1
ATOM 2194 C C . LYS A 1 274 ? -4.293 -6.473 -10.580 1.00 92.25 274 LYS A C 1
ATOM 2196 O O . LYS A 1 274 ? -4.314 -6.527 -11.804 1.00 92.25 274 LYS A O 1
ATOM 2201 N N . LEU A 1 275 ? -3.331 -5.838 -9.903 1.00 94.44 275 LEU A N 1
ATOM 2202 C CA . LEU A 1 275 ? -2.238 -5.105 -10.542 1.00 94.44 275 LEU A CA 1
ATOM 2203 C C . LEU A 1 275 ? -1.418 -6.002 -11.477 1.00 94.44 275 LEU A C 1
ATOM 2205 O O . LEU A 1 275 ? -1.148 -5.610 -12.608 1.00 94.44 275 LEU A O 1
ATOM 2209 N N . LYS A 1 276 ? -1.069 -7.218 -11.045 1.00 95.50 276 LYS A N 1
ATOM 2210 C CA . LYS A 1 276 ? -0.367 -8.186 -11.900 1.00 95.50 276 LYS A CA 1
ATOM 2211 C C . LYS A 1 276 ? -1.159 -8.489 -13.175 1.00 95.50 276 LYS A C 1
ATOM 2213 O O . LYS A 1 276 ? -0.600 -8.466 -14.269 1.00 95.50 276 LYS A O 1
ATOM 2218 N N . GLY A 1 277 ? -2.461 -8.743 -13.037 1.00 95.31 277 GLY A N 1
ATOM 2219 C CA . GLY A 1 277 ? -3.356 -8.969 -14.174 1.00 95.31 277 GLY A CA 1
ATOM 2220 C C . GLY A 1 277 ? -3.413 -7.770 -15.123 1.00 95.31 277 GLY A C 1
ATOM 2221 O O . GLY A 1 277 ? -3.309 -7.944 -16.334 1.00 95.31 277 GLY A O 1
ATOM 2222 N N . A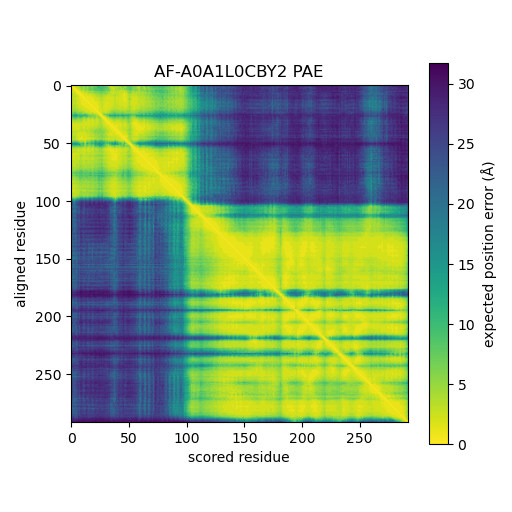SP A 1 278 ? -3.503 -6.559 -14.573 1.00 95.56 278 ASP A N 1
ATOM 2223 C CA . ASP A 1 278 ? -3.527 -5.310 -15.337 1.00 95.56 278 ASP A CA 1
ATOM 2224 C C . ASP A 1 278 ? -2.207 -5.068 -16.102 1.00 95.56 278 ASP A C 1
ATOM 2226 O O . ASP A 1 278 ? -2.245 -4.659 -17.264 1.00 95.56 278 ASP A O 1
ATOM 2230 N N . ILE A 1 279 ? -1.049 -5.359 -15.492 1.00 96.62 279 ILE A N 1
ATOM 2231 C CA . ILE A 1 279 ? 0.269 -5.268 -16.147 1.00 96.62 279 ILE A CA 1
ATOM 2232 C C . ILE A 1 279 ? 0.350 -6.251 -17.320 1.00 96.62 279 ILE A C 1
ATOM 2234 O O . ILE A 1 279 ? 0.701 -5.862 -18.433 1.00 96.62 279 ILE A O 1
ATOM 2238 N N . LEU A 1 280 ? -0.015 -7.518 -17.103 1.00 96.00 280 LEU A N 1
ATOM 2239 C CA . LEU A 1 280 ? 0.017 -8.538 -18.156 1.00 96.00 280 LEU A CA 1
ATOM 2240 C C . LEU A 1 280 ? -0.960 -8.219 -19.297 1.00 96.00 280 LEU A C 1
ATOM 2242 O O . LEU A 1 280 ? -0.636 -8.423 -20.468 1.00 96.00 280 LEU A O 1
ATOM 2246 N N . ALA A 1 281 ? -2.140 -7.686 -18.975 1.00 94.88 281 ALA A N 1
ATOM 2247 C CA . ALA A 1 281 ? -3.113 -7.246 -19.968 1.00 94.88 281 ALA A CA 1
ATOM 2248 C C . ALA A 1 281 ? -2.575 -6.089 -20.825 1.00 94.88 281 ALA A C 1
ATOM 2250 O O . ALA A 1 281 ? -2.759 -6.113 -22.043 1.00 94.88 281 ALA A O 1
ATOM 2251 N N . LEU A 1 282 ? -1.879 -5.118 -20.216 1.00 94.94 282 LEU A N 1
ATOM 2252 C CA . LEU A 1 282 ? -1.205 -4.047 -20.953 1.00 94.94 282 LEU A CA 1
ATOM 2253 C C . LEU A 1 282 ? -0.129 -4.606 -21.889 1.00 94.94 282 LEU A C 1
ATOM 2255 O O . LEU A 1 282 ? -0.093 -4.240 -23.057 1.00 94.94 282 LEU A O 1
ATOM 2259 N N . ILE A 1 283 ? 0.733 -5.503 -21.403 1.00 94.81 283 ILE A N 1
ATOM 2260 C CA . ILE A 1 283 ? 1.796 -6.083 -22.236 1.00 94.81 283 ILE A CA 1
ATOM 2261 C C . ILE A 1 283 ? 1.195 -6.747 -23.484 1.00 94.81 283 ILE A C 1
ATOM 2263 O O . ILE A 1 283 ? 1.638 -6.496 -24.604 1.00 94.81 283 ILE A O 1
ATOM 2267 N N . ASN A 1 284 ? 0.144 -7.548 -23.309 1.00 92.75 284 ASN A N 1
ATOM 2268 C CA . ASN A 1 284 ? -0.519 -8.226 -24.421 1.00 92.75 284 ASN A CA 1
ATOM 2269 C C . ASN A 1 284 ? -1.185 -7.250 -25.402 1.00 92.75 284 ASN A C 1
ATOM 2271 O O . ASN A 1 284 ? -1.125 -7.473 -26.611 1.00 92.75 284 ASN A O 1
ATOM 2275 N N . SER A 1 285 ? -1.804 -6.171 -24.909 1.00 91.00 285 SER A N 1
ATOM 2276 C CA . SER A 1 285 ? -2.457 -5.188 -25.780 1.00 91.00 285 SER A CA 1
ATOM 2277 C C . SER A 1 285 ? -1.449 -4.399 -26.617 1.00 91.00 285 SER A C 1
ATOM 2279 O O . SER A 1 285 ? -1.678 -4.203 -27.808 1.00 91.00 285 SER A O 1
ATOM 2281 N N . VAL A 1 286 ? -0.310 -4.013 -26.036 1.00 90.25 286 VAL A N 1
ATOM 2282 C CA . VAL A 1 286 ? 0.764 -3.308 -26.754 1.00 90.25 286 VAL A CA 1
ATOM 2283 C C . VAL A 1 286 ? 1.392 -4.214 -27.811 1.00 90.25 286 VAL A C 1
ATOM 2285 O O . VAL A 1 286 ? 1.526 -3.803 -28.961 1.00 90.25 286 VAL A O 1
ATOM 2288 N N . LYS A 1 287 ? 1.682 -5.479 -27.478 1.00 88.69 287 LYS A N 1
ATOM 2289 C CA . LYS A 1 287 ? 2.189 -6.460 -28.455 1.00 88.69 287 LYS A CA 1
ATOM 2290 C C . LYS A 1 287 ? 1.264 -6.652 -29.649 1.00 88.69 287 LYS A C 1
ATOM 2292 O O . LYS A 1 287 ? 1.735 -6.730 -30.782 1.00 88.69 287 LYS A O 1
ATOM 2297 N N . ALA A 1 288 ? -0.044 -6.729 -29.403 1.00 86.00 288 ALA A N 1
ATOM 2298 C CA . ALA A 1 288 ? -1.030 -6.892 -30.466 1.00 86.00 288 ALA A CA 1
ATOM 2299 C C . ALA A 1 288 ? -1.032 -5.704 -31.442 1.00 86.00 288 ALA A C 1
ATOM 2301 O O . ALA A 1 288 ? -1.252 -5.904 -32.631 1.00 86.00 288 ALA A O 1
ATOM 2302 N N . LEU A 1 289 ? -0.747 -4.490 -30.958 1.00 79.81 289 LEU A N 1
ATOM 2303 C CA . LEU A 1 289 ? -0.641 -3.285 -31.785 1.00 79.81 289 LEU A CA 1
ATOM 2304 C C . LEU A 1 289 ? 0.670 -3.220 -32.579 1.00 79.81 289 LEU A C 1
ATOM 2306 O O . LEU A 1 289 ? 0.672 -2.698 -33.685 1.00 79.81 289 LEU A O 1
ATOM 2310 N N . SER A 1 290 ? 1.768 -3.755 -32.040 1.00 70.06 290 SER A N 1
ATOM 2311 C CA . SER A 1 290 ? 3.074 -3.808 -32.718 1.00 70.06 290 SER A CA 1
ATOM 2312 C C . SER A 1 290 ? 3.193 -4.927 -33.764 1.00 70.06 290 SER A C 1
ATOM 2314 O O . SER A 1 290 ? 4.177 -4.968 -34.495 1.00 70.06 290 SER A O 1
ATOM 2316 N N . SER A 1 291 ? 2.221 -5.843 -33.818 1.00 58.97 291 SER A N 1
ATOM 2317 C CA . SER A 1 291 ? 2.191 -6.991 -34.744 1.00 58.97 291 SER A CA 1
ATOM 2318 C C . SER A 1 291 ? 1.387 -6.726 -36.031 1.00 58.97 291 SER A C 1
ATOM 2320 O O . SER A 1 291 ? 1.211 -7.645 -36.833 1.00 58.97 291 SER A O 1
ATOM 2322 N N . VAL A 1 292 ? 0.862 -5.506 -36.194 1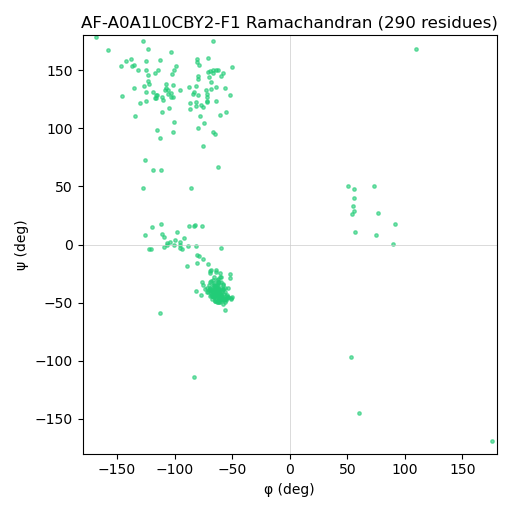.00 47.53 292 VAL A N 1
ATOM 2323 C CA . VAL A 1 292 ? 0.081 -5.019 -37.348 1.00 47.53 292 VAL A CA 1
ATOM 2324 C C . VAL A 1 292 ? 0.926 -4.032 -38.139 1.00 47.53 292 VAL A C 1
ATOM 2326 O O . VAL A 1 292 ? 0.895 -4.121 -39.386 1.00 47.53 292 VAL A O 1
#

InterPro domains:
  IPR029470 PD-(D/E)XK nuclease superfamily 4 [PF14281] (2-88)

Nearest PDB structures (foldseek):
  4qaw-assembly2_B  TM=3.760E-01  e=3.939E+00  Paenibacillus barcinonensis
  4qaw-assembly1_A  TM=2.294E-01  e=3.514E+00  Paenibacillus barcinonensis
  7sg7-assembly1_U  TM=2.774E-01  e=7.384E+00  Lederbergvirus Sf6

Organism: NCBI:txid80854

Sequence (292 aa):
MKVNAADQKNQIKDYYDFLLEEAKHNNQQQVQMYYLTKFGVQPSTDSIGSSSASVKLISFKQHILSWIDHCQHEVRNIANLNLAFEDYRNIVHKITKSYKGNVVTIPDELAKSDAKHLLESALKLDRHMLSIKGNSLFAFFEQVKASLEKAGYSDISASMANQDYVATNGNCCKWFENPYGYKGHVGYYFDCGFSDDLYLLVEIATDHLHFGIVTCINATARYELVDTPETRFSPGLAHRKWKSFKQWHSKDCGNIRSLDDTAIELLLGFEGSKLKGDILALINSVKALSSV

Solvent-accessible surface area (backbone atoms only — not comparable to full-atom values): 16198 Å² total; per-residue (Å²): 118,40,76,100,58,83,82,48,78,34,47,54,31,55,55,47,54,52,48,54,55,54,18,65,77,51,85,61,49,83,84,80,46,72,42,40,22,46,78,36,63,79,80,52,66,58,14,37,50,94,52,89,75,71,66,48,66,33,19,42,67,55,54,49,47,52,48,46,53,54,50,36,65,76,34,59,89,39,62,71,60,30,49,54,47,50,55,49,49,51,50,49,25,50,76,53,75,64,54,73,70,91,71,75,43,73,68,62,51,48,68,39,92,85,24,59,68,56,41,54,50,51,56,53,47,58,77,43,38,51,53,53,52,8,46,47,52,32,53,27,52,52,50,53,49,55,54,39,44,74,72,72,30,44,80,47,42,91,41,34,66,64,62,72,39,28,68,36,55,68,44,33,23,47,45,61,73,37,72,86,45,99,68,40,42,37,23,47,35,29,46,68,74,57,57,102,40,42,31,41,37,43,32,35,43,74,48,28,36,35,40,34,47,37,29,37,46,80,56,93,89,21,35,40,81,40,67,33,61,83,86,74,70,54,94,86,46,43,81,41,83,50,94,88,50,64,28,26,34,34,34,81,74,48,69,45,71,83,54,47,72,68,32,44,50,50,47,77,36,42,95,83,32,69,64,52,54,52,53,54,51,49,54,54,54,52,36,60,64,70,74,110

Mean predicted aligned error: 13.8 Å